Protein AF-X5S071-F1 (afdb_monomer_lite)

Secondary structure (DSSP, 8-state):
--HHHHHHHHHHHHHHHHHHHTTPPPTT----HHHHHHHHHHHTT--HHHHHHHHHHHHHHHHHHHHHHIIIIIHHHHHHH-SSGGGS-HHHHHHHHHHHHHHHHHHHHHHHHHHHHHHH--HHHHHH----TTHHHHHHHHHHHHHHHHHHIIIIIHHHHHHHHHTT---HHHHHHHHHHHHHHHHHHHHHHHHHHHTT-

Structure (mmCIF, N/CA/C/O backbone):
data_AF-X5S071-F1
#
_entry.id   AF-X5S071-F1
#
loop_
_atom_site.group_PDB
_atom_site.id
_atom_site.type_symbol
_atom_site.label_atom_id
_atom_site.label_alt_id
_atom_site.label_comp_id
_atom_site.label_asym_id
_atom_site.label_entity_id
_atom_site.label_seq_id
_atom_site.pdbx_PDB_ins_code
_atom_site.Cartn_x
_atom_site.Cartn_y
_atom_site.Cartn_z
_atom_site.occupancy
_atom_site.B_iso_or_equiv
_atom_site.auth_seq_id
_atom_site.auth_comp_id
_atom_site.auth_asym_id
_atom_site.auth_atom_id
_atom_site.pdbx_PDB_model_num
ATOM 1 N N . MET A 1 1 ? -7.289 15.105 14.022 1.00 77.12 1 MET A N 1
ATOM 2 C CA . MET A 1 1 ? -7.493 14.193 12.866 1.00 77.12 1 MET A CA 1
ATOM 3 C C . MET A 1 1 ? -8.855 14.373 12.169 1.00 77.12 1 MET A C 1
ATOM 5 O O . MET A 1 1 ? -9.850 14.606 12.839 1.00 77.12 1 MET A O 1
ATOM 9 N N . THR A 1 2 ? -8.918 14.263 10.831 1.00 81.94 2 THR A N 1
ATOM 10 C CA . THR A 1 2 ? -10.169 14.394 10.046 1.00 81.94 2 THR A CA 1
ATOM 11 C C . THR A 1 2 ? -10.987 13.097 10.009 1.00 81.94 2 THR A C 1
ATOM 13 O O . THR A 1 2 ? -10.439 11.999 10.124 1.00 81.94 2 THR A O 1
ATOM 16 N N . SER A 1 3 ? -12.296 13.208 9.755 1.00 80.50 3 SER A N 1
ATOM 17 C CA . SER A 1 3 ? -13.204 12.055 9.625 1.00 80.50 3 SER A CA 1
ATOM 18 C C . SER A 1 3 ? -12.760 11.048 8.547 1.00 80.50 3 SER A C 1
ATOM 20 O O . SER A 1 3 ? -12.829 9.838 8.751 1.00 80.50 3 SER A O 1
ATOM 22 N N . GLY A 1 4 ? -12.218 11.528 7.420 1.00 83.38 4 GLY A N 1
ATOM 23 C CA . GLY A 1 4 ? -11.684 10.661 6.363 1.00 83.38 4 GLY A CA 1
ATOM 24 C C . GLY A 1 4 ? -10.410 9.910 6.771 1.00 83.38 4 GLY A C 1
ATOM 25 O O . GLY A 1 4 ? -10.246 8.738 6.435 1.00 83.38 4 GLY A O 1
ATOM 26 N N . ALA A 1 5 ? -9.519 10.545 7.538 1.00 86.38 5 ALA A N 1
ATOM 27 C CA . ALA A 1 5 ? -8.317 9.883 8.043 1.00 86.38 5 ALA A CA 1
ATOM 28 C C . ALA A 1 5 ? -8.654 8.783 9.062 1.00 86.38 5 ALA A C 1
ATOM 30 O O . ALA A 1 5 ? -8.045 7.711 9.017 1.00 86.38 5 ALA A O 1
ATOM 31 N N . LEU A 1 6 ? -9.661 9.015 9.911 1.00 91.81 6 LEU A N 1
ATOM 32 C CA . LEU A 1 6 ? -10.150 8.021 10.865 1.00 91.81 6 LEU A CA 1
ATOM 33 C C . LEU A 1 6 ? -10.845 6.845 10.154 1.00 91.81 6 LEU A C 1
ATOM 35 O O . LEU A 1 6 ? -10.595 5.694 10.497 1.00 91.81 6 LEU A O 1
ATOM 39 N N . ALA A 1 7 ? -11.628 7.109 9.101 1.00 93.31 7 ALA A N 1
ATOM 40 C CA . ALA A 1 7 ? -12.232 6.068 8.263 1.00 93.31 7 ALA A CA 1
ATOM 41 C C . ALA A 1 7 ? -11.178 5.149 7.628 1.00 93.31 7 ALA A C 1
ATOM 43 O O . ALA A 1 7 ? -11.294 3.924 7.683 1.00 93.31 7 ALA A O 1
ATOM 44 N N . ARG A 1 8 ? -10.114 5.730 7.061 1.00 94.44 8 ARG A N 1
ATOM 45 C CA . ARG A 1 8 ? -8.992 4.960 6.509 1.00 94.44 8 ARG A CA 1
ATOM 46 C C . ARG A 1 8 ? -8.326 4.092 7.573 1.00 94.44 8 ARG A C 1
ATOM 48 O O . ARG A 1 8 ? -8.042 2.926 7.308 1.00 94.44 8 ARG A O 1
ATOM 55 N N . LEU A 1 9 ? -8.072 4.657 8.755 1.00 94.94 9 LEU A N 1
ATOM 56 C CA . LEU A 1 9 ? -7.470 3.923 9.865 1.00 94.94 9 LEU A CA 1
ATOM 57 C C . LEU A 1 9 ? -8.368 2.766 10.323 1.00 94.94 9 LEU A C 1
ATOM 59 O O . LEU A 1 9 ? -7.863 1.675 10.561 1.00 94.94 9 LEU A O 1
ATOM 63 N N . ALA A 1 10 ? -9.682 2.971 10.373 1.00 95.56 10 ALA A N 1
ATOM 64 C CA . ALA A 1 10 ? -10.649 1.940 10.727 1.00 95.56 10 ALA A CA 1
ATOM 65 C C . ALA A 1 10 ? -10.655 0.776 9.717 1.00 95.56 10 ALA A C 1
ATOM 67 O O . ALA A 1 10 ? -10.559 -0.385 10.116 1.00 95.56 10 ALA A O 1
ATOM 68 N N . PHE A 1 11 ? -10.686 1.062 8.406 1.00 95.69 11 PHE A N 1
ATOM 69 C CA . PHE A 1 11 ? -10.595 0.018 7.372 1.00 95.69 11 PHE A CA 1
ATOM 70 C C . PHE A 1 11 ? -9.261 -0.731 7.427 1.00 95.69 11 PHE A C 1
ATOM 72 O O . PHE A 1 11 ? -9.242 -1.959 7.344 1.00 95.69 11 PHE A O 1
ATOM 79 N N . TRP A 1 12 ? -8.150 -0.020 7.630 1.00 94.56 12 TRP A N 1
ATOM 80 C CA . TRP A 1 12 ? -6.849 -0.652 7.849 1.00 94.56 12 TRP A CA 1
ATOM 81 C C . TRP A 1 12 ? -6.860 -1.576 9.073 1.00 94.56 12 TRP A C 1
ATOM 83 O O . TRP A 1 12 ? -6.467 -2.740 8.983 1.00 94.56 12 TRP A O 1
ATOM 93 N N . ALA A 1 13 ? -7.369 -1.079 10.200 1.00 95.00 13 ALA A N 1
ATOM 94 C CA . ALA A 1 13 ? -7.474 -1.822 11.445 1.00 95.00 13 ALA A CA 1
ATOM 95 C C . ALA A 1 13 ? -8.318 -3.091 11.285 1.00 95.00 13 ALA A C 1
ATOM 97 O O . ALA A 1 13 ? -7.944 -4.138 11.810 1.00 95.00 13 ALA A O 1
ATOM 98 N N . ARG A 1 14 ? -9.413 -3.047 10.515 1.00 94.94 14 ARG A N 1
ATOM 99 C CA . ARG A 1 14 ? -10.232 -4.234 10.226 1.00 94.94 14 ARG A CA 1
ATOM 100 C C . ARG A 1 14 ? -9.451 -5.338 9.507 1.00 94.94 14 ARG A C 1
ATOM 102 O O . ARG A 1 14 ? -9.612 -6.504 9.858 1.00 94.94 14 ARG A O 1
ATOM 109 N N . GLY A 1 15 ? -8.593 -4.980 8.553 1.00 91.62 15 GLY A N 1
ATOM 110 C CA . GLY A 1 15 ? -7.712 -5.940 7.881 1.00 91.62 15 GLY A CA 1
ATOM 111 C C . GLY A 1 15 ? -6.628 -6.488 8.809 1.00 91.62 15 GLY A C 1
ATOM 112 O O . GLY A 1 15 ? -6.462 -7.699 8.937 1.00 91.62 15 GLY A O 1
ATOM 113 N N . MET A 1 16 ? -5.925 -5.599 9.512 1.00 91.62 16 MET A N 1
ATOM 114 C CA . MET A 1 16 ? -4.813 -5.990 10.383 1.00 91.62 16 MET A CA 1
ATOM 115 C C . MET A 1 16 ? -5.255 -6.806 11.597 1.00 91.62 16 MET A C 1
ATOM 117 O O . MET A 1 16 ? -4.539 -7.712 12.014 1.00 91.62 16 MET A O 1
ATOM 121 N N . THR A 1 17 ? -6.431 -6.524 12.159 1.00 91.50 17 THR A N 1
ATOM 122 C CA . 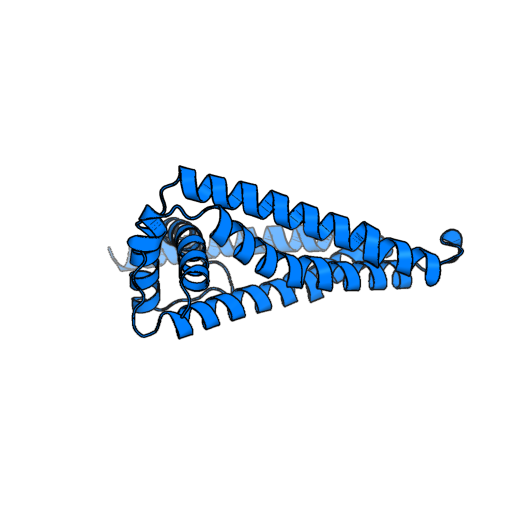THR A 1 17 ? -6.991 -7.333 13.253 1.00 91.50 17 THR A CA 1
ATOM 123 C C . THR A 1 17 ? -7.286 -8.756 12.796 1.00 91.50 17 THR A C 1
ATOM 125 O O . THR A 1 17 ? -6.912 -9.684 13.501 1.00 91.50 17 THR A O 1
ATOM 128 N N . ALA A 1 18 ? -7.830 -8.951 11.589 1.00 86.88 18 ALA A N 1
ATOM 129 C CA . ALA A 1 18 ? -8.035 -10.289 11.035 1.00 86.88 18 ALA A CA 1
ATOM 130 C C . ALA A 1 18 ? -6.710 -11.055 10.846 1.00 86.88 18 ALA A C 1
ATOM 132 O O . ALA A 1 18 ? -6.636 -12.243 11.154 1.00 86.88 18 ALA A O 1
ATOM 133 N N . ILE A 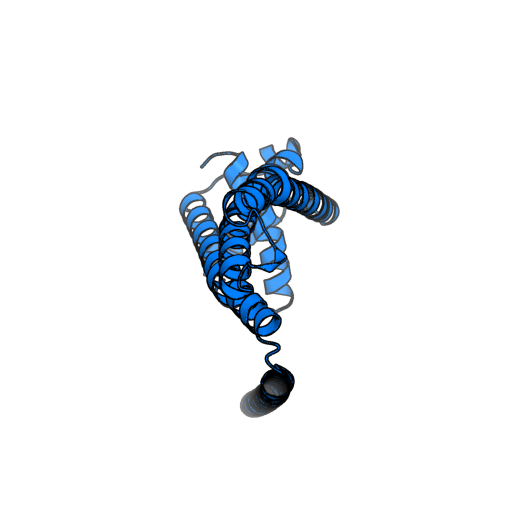1 19 ? -5.651 -10.368 10.403 1.00 86.50 19 ILE A N 1
ATOM 134 C CA . ILE A 1 19 ? -4.299 -10.941 10.277 1.00 86.50 19 ILE A CA 1
ATOM 135 C C . ILE A 1 19 ? -3.760 -11.365 11.653 1.00 86.50 19 ILE A C 1
ATOM 137 O O . ILE A 1 19 ? -3.348 -12.514 11.825 1.00 86.50 19 ILE A O 1
ATOM 141 N N . LYS A 1 20 ? -3.836 -10.472 12.651 1.00 86.81 20 LYS A N 1
ATOM 142 C CA . LYS A 1 20 ? -3.411 -10.762 14.029 1.00 86.81 20 LYS A CA 1
ATOM 143 C C . LYS A 1 20 ? -4.190 -11.921 14.645 1.00 86.81 20 LYS A C 1
ATOM 145 O O . LYS A 1 20 ? -3.587 -12.793 15.266 1.00 86.81 20 LYS A O 1
ATOM 150 N N . ASP A 1 21 ? -5.510 -11.935 14.497 1.00 87.31 21 ASP A N 1
ATOM 151 C CA . ASP A 1 21 ? -6.365 -12.975 15.077 1.00 87.31 21 ASP A CA 1
ATOM 152 C C . ASP A 1 21 ? -6.116 -14.337 14.398 1.00 87.31 21 ASP A C 1
ATOM 154 O O . ASP A 1 21 ? -6.161 -15.376 15.056 1.00 87.31 21 ASP A O 1
ATOM 158 N N . GLY A 1 22 ? -5.720 -14.332 13.119 1.00 85.25 22 GLY A N 1
ATOM 159 C CA . GLY A 1 22 ? -5.183 -15.497 12.409 1.00 85.25 22 GLY A CA 1
ATOM 160 C C . GLY A 1 22 ? -3.780 -15.935 12.852 1.00 85.25 22 GLY A C 1
ATOM 161 O O . GLY A 1 22 ? -3.215 -16.839 12.241 1.00 85.25 22 GLY A O 1
ATOM 162 N N . ARG A 1 23 ? -3.202 -15.306 13.889 1.00 82.75 23 ARG A N 1
ATOM 163 C CA . ARG A 1 23 ? -1.820 -15.505 14.373 1.00 82.75 23 ARG A CA 1
ATOM 164 C C . ARG A 1 23 ? -0.761 -15.328 13.285 1.00 82.75 23 ARG A C 1
ATOM 166 O O . ARG A 1 23 ? 0.325 -15.896 13.371 1.00 82.75 23 ARG A O 1
ATOM 173 N N . MET A 1 24 ? -1.082 -14.540 12.265 1.00 76.44 24 MET A N 1
ATOM 174 C CA . MET A 1 24 ? -0.141 -14.159 11.229 1.00 76.44 24 MET A CA 1
ATOM 175 C C . MET A 1 24 ? 0.517 -12.849 11.649 1.00 76.44 24 MET A C 1
ATOM 177 O O . MET A 1 24 ? -0.157 -11.865 11.950 1.00 76.44 24 MET A O 1
ATOM 181 N N . GLU A 1 25 ? 1.844 -12.827 11.667 1.00 75.38 25 GLU A N 1
ATOM 182 C CA . GLU A 1 25 ? 2.611 -11.599 11.839 1.00 75.38 25 GLU A CA 1
ATOM 183 C C . GLU A 1 25 ? 3.14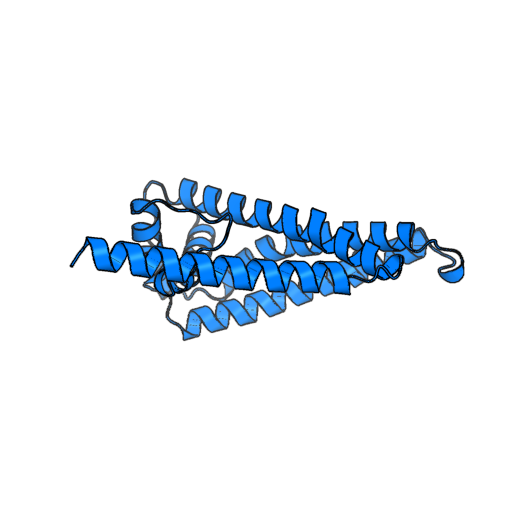1 -11.166 10.480 1.00 75.38 25 GLU A C 1
ATOM 185 O O . GLU A 1 25 ? 3.755 -11.955 9.762 1.00 75.38 25 GLU A O 1
ATOM 190 N N . TRP A 1 26 ? 2.886 -9.912 10.109 1.00 68.25 26 TRP A N 1
ATOM 191 C CA . TRP A 1 26 ? 3.382 -9.379 8.851 1.00 68.25 26 TRP A CA 1
ATOM 192 C C . TRP A 1 26 ? 4.670 -8.594 9.102 1.00 68.25 26 TRP A C 1
ATOM 194 O O . TRP A 1 26 ? 4.628 -7.581 9.814 1.00 68.25 26 TRP A O 1
ATOM 204 N N . PRO A 1 27 ? 5.816 -9.017 8.535 1.00 71.38 27 PRO A N 1
ATOM 205 C CA . PRO A 1 27 ? 7.087 -8.348 8.758 1.00 71.38 27 PRO A CA 1
ATOM 206 C C . PRO A 1 27 ? 6.993 -6.849 8.484 1.00 71.38 27 PRO A C 1
ATOM 208 O O . PRO A 1 27 ? 6.512 -6.401 7.443 1.00 71.38 27 PRO A O 1
ATOM 211 N N . GLY A 1 28 ? 7.452 -6.063 9.453 1.00 75.38 28 GLY A N 1
ATOM 212 C CA . GLY A 1 28 ? 7.432 -4.610 9.376 1.00 75.38 28 GLY A CA 1
ATOM 213 C C . GLY A 1 28 ? 6.151 -3.931 9.878 1.00 75.38 28 GLY A C 1
ATOM 214 O O . GLY A 1 28 ? 6.168 -2.708 10.044 1.00 75.38 28 GLY A O 1
ATOM 215 N N . PHE A 1 29 ? 5.094 -4.672 10.203 1.00 82.00 29 PHE A N 1
ATOM 216 C CA . PHE A 1 29 ? 3.934 -4.133 10.910 1.00 82.00 29 PHE A CA 1
ATOM 217 C C . PHE A 1 29 ? 3.937 -4.618 12.357 1.00 82.00 29 PHE A C 1
ATOM 219 O O . PHE A 1 29 ? 3.616 -5.765 12.646 1.00 82.00 29 PHE A O 1
ATOM 226 N N . SER A 1 30 ? 4.300 -3.727 13.276 1.00 85.12 30 SER A N 1
ATOM 227 C CA . SER A 1 30 ? 4.263 -3.989 14.713 1.00 85.12 30 SER A CA 1
ATOM 228 C C . SER A 1 30 ? 3.472 -2.906 15.435 1.00 85.12 30 SER A C 1
ATOM 230 O O . SER A 1 30 ? 3.625 -1.708 15.158 1.00 85.12 30 SER A O 1
ATOM 232 N N . TYR A 1 31 ? 2.629 -3.340 16.369 1.00 91.38 31 TYR A N 1
ATOM 233 C CA . TYR A 1 31 ? 1.820 -2.465 17.207 1.00 91.38 31 TYR A CA 1
ATOM 234 C C . TYR A 1 31 ? 1.859 -2.934 18.662 1.00 91.38 31 TYR A C 1
ATOM 236 O O . TYR A 1 31 ? 1.952 -4.136 18.918 1.00 91.38 31 TYR A O 1
ATOM 244 N N . THR A 1 32 ? 1.799 -1.990 19.597 1.00 93.00 32 THR A N 1
ATOM 245 C CA . THR A 1 32 ? 1.681 -2.262 21.034 1.00 93.00 32 THR A CA 1
ATOM 246 C C . THR A 1 32 ? 0.289 -2.797 21.364 1.00 93.00 32 THR A C 1
ATOM 248 O O . THR A 1 32 ? -0.645 -2.680 20.566 1.00 93.00 32 THR A O 1
ATOM 251 N N . ASP A 1 33 ? 0.111 -3.363 22.555 1.00 92.81 33 ASP A N 1
ATOM 252 C CA . ASP A 1 33 ? -1.204 -3.861 22.974 1.00 92.81 33 ASP A CA 1
ATOM 253 C C . ASP A 1 33 ? -2.258 -2.752 23.049 1.00 92.81 33 ASP A C 1
ATOM 255 O O . ASP A 1 33 ? -3.401 -2.968 22.646 1.00 92.81 33 ASP A O 1
ATOM 259 N N . ALA A 1 34 ? -1.866 -1.545 23.467 1.00 93.81 34 ALA A N 1
ATOM 260 C CA . ALA A 1 34 ? -2.742 -0.377 23.470 1.00 93.81 34 ALA A CA 1
ATOM 261 C C . ALA A 1 34 ? -3.170 0.023 22.046 1.00 93.81 34 ALA A C 1
ATOM 263 O O . ALA A 1 34 ? -4.351 0.259 21.792 1.00 93.81 34 ALA A O 1
ATOM 264 N N . GLU A 1 35 ? -2.234 0.037 21.092 1.00 94.88 35 GLU A N 1
ATOM 265 C CA . GLU A 1 35 ? -2.540 0.321 19.684 1.00 94.88 35 GLU A CA 1
ATOM 266 C C . GLU A 1 35 ? -3.462 -0.752 19.088 1.00 94.88 35 GLU A C 1
ATOM 268 O O . GLU A 1 35 ? 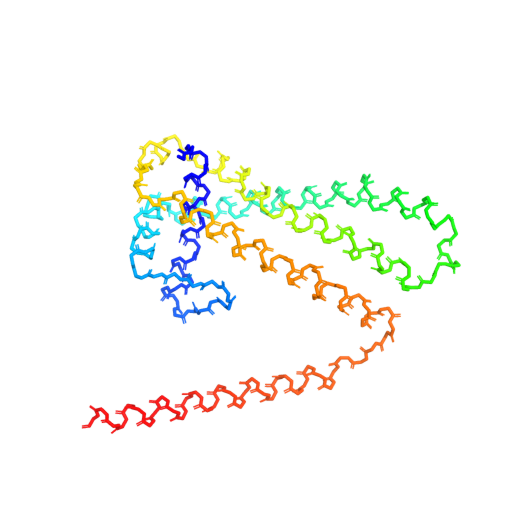-4.408 -0.427 18.371 1.00 94.88 35 GLU A O 1
ATOM 273 N N . TRP A 1 36 ? -3.247 -2.026 19.424 1.00 94.62 36 TRP A N 1
ATOM 274 C CA . TRP A 1 36 ? -4.124 -3.116 18.999 1.00 94.62 36 TRP A CA 1
ATOM 275 C C . TRP A 1 36 ? -5.524 -3.033 19.604 1.00 94.62 36 TRP A C 1
ATOM 277 O O . TRP A 1 36 ? -6.504 -3.283 18.898 1.00 94.62 36 TRP A O 1
ATOM 287 N N . ALA A 1 37 ? -5.636 -2.680 20.886 1.00 94.69 37 ALA A N 1
ATOM 288 C CA . ALA A 1 37 ? -6.922 -2.443 21.531 1.00 94.69 37 ALA A CA 1
ATOM 289 C C . ALA A 1 37 ? -7.674 -1.313 20.817 1.00 94.69 37 ALA A C 1
ATOM 291 O O . ALA A 1 37 ? -8.838 -1.483 20.447 1.00 94.69 37 ALA A O 1
ATOM 292 N N . ARG A 1 38 ? -6.979 -0.212 20.507 1.00 95.25 38 ARG A N 1
ATOM 293 C CA . ARG A 1 38 ? -7.561 0.901 19.752 1.00 95.25 38 ARG A CA 1
ATOM 294 C C . ARG A 1 38 ? -7.979 0.494 18.338 1.00 95.25 38 ARG A C 1
ATOM 296 O O . ARG A 1 38 ? -9.084 0.816 17.908 1.00 95.25 38 ARG A O 1
ATOM 303 N N . MET A 1 39 ? -7.146 -0.268 17.629 1.00 95.38 39 MET A N 1
ATOM 304 C CA . MET A 1 39 ? -7.487 -0.807 16.308 1.00 95.38 39 MET A CA 1
ATOM 305 C C . MET A 1 39 ? -8.750 -1.672 16.343 1.00 95.38 39 MET A C 1
ATOM 307 O O . MET A 1 39 ? -9.572 -1.574 15.436 1.00 95.38 39 MET A O 1
ATOM 311 N N . ARG A 1 40 ? -8.951 -2.482 17.389 1.00 94.69 40 ARG A N 1
ATOM 312 C CA . ARG A 1 40 ? -10.181 -3.276 17.543 1.00 94.69 40 ARG A CA 1
ATOM 313 C C . ARG A 1 40 ? -11.418 -2.399 17.720 1.00 94.69 40 ARG A C 1
ATOM 315 O O . ARG A 1 40 ? -12.424 -2.671 17.072 1.00 94.69 40 ARG A O 1
ATOM 322 N N . VAL A 1 41 ? -11.330 -1.332 18.517 1.00 95.00 41 VAL A N 1
ATOM 323 C CA . VAL A 1 41 ? -12.427 -0.358 18.680 1.00 95.00 41 VAL A CA 1
ATOM 324 C C . VAL A 1 41 ? -12.778 0.292 17.340 1.00 95.00 41 VAL A C 1
ATOM 326 O O . VAL A 1 41 ? -13.943 0.308 16.949 1.00 95.00 41 VAL A O 1
ATOM 329 N N . LEU A 1 42 ? -11.772 0.753 16.592 1.00 94.69 42 LEU A N 1
ATOM 330 C CA . LEU A 1 42 ? -11.974 1.373 15.279 1.00 94.69 42 LEU A CA 1
ATOM 331 C C . LEU A 1 42 ? -12.506 0.386 14.225 1.00 94.69 42 LEU A C 1
ATOM 333 O O . LEU A 1 42 ? -13.262 0.779 13.340 1.00 94.69 42 LEU A O 1
ATOM 337 N N . ALA A 1 43 ? -12.123 -0.889 14.307 1.00 94.06 43 ALA A N 1
ATOM 338 C CA . ALA A 1 43 ? -12.546 -1.932 13.375 1.00 94.06 43 ALA A CA 1
ATOM 339 C C . ALA A 1 43 ? -13.955 -2.477 13.654 1.00 94.06 43 ALA A C 1
ATOM 341 O O . ALA A 1 43 ? -14.610 -2.936 12.717 1.00 94.06 43 ALA A O 1
ATOM 342 N N . ALA A 1 44 ? -14.422 -2.435 14.907 1.00 92.88 44 ALA A N 1
ATOM 343 C CA . ALA A 1 44 ? -15.715 -2.971 15.338 1.00 92.88 44 ALA A CA 1
ATOM 344 C C . ALA A 1 44 ? -16.924 -2.533 14.480 1.00 92.88 44 ALA A C 1
ATOM 346 O O . ALA A 1 44 ? -17.716 -3.402 14.110 1.00 92.88 44 ALA A O 1
ATOM 347 N N . PRO A 1 45 ? -17.079 -1.250 14.086 1.00 91.62 45 PRO A N 1
ATOM 348 C CA . PRO A 1 45 ? -18.195 -0.835 13.232 1.00 91.62 45 PRO A CA 1
ATOM 349 C C . PRO A 1 45 ? -18.089 -1.338 11.780 1.00 91.62 45 PRO A C 1
ATOM 351 O O . PRO A 1 45 ? -19.040 -1.192 11.010 1.00 91.62 45 PRO A O 1
ATO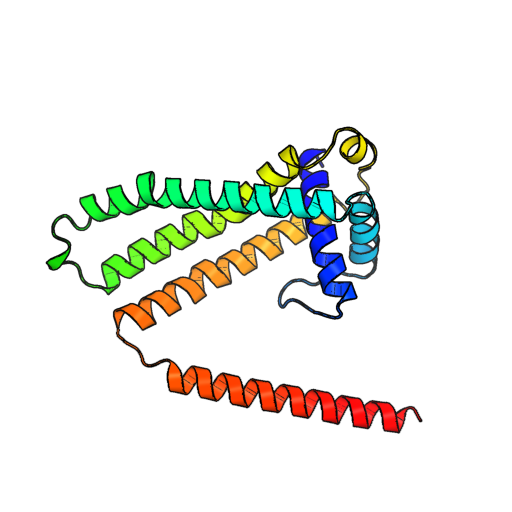M 354 N N . ILE A 1 46 ? -16.956 -1.917 11.363 1.00 92.50 46 ILE A N 1
ATOM 355 C CA . ILE A 1 46 ? -16.734 -2.385 9.990 1.00 92.50 46 ILE A CA 1
ATOM 356 C C . ILE A 1 46 ? -17.094 -3.867 9.856 1.00 92.50 46 ILE A C 1
ATOM 358 O O . ILE A 1 46 ? -16.269 -4.771 10.025 1.00 92.50 46 ILE A O 1
ATOM 362 N N . GLY A 1 47 ? -18.339 -4.114 9.450 1.00 89.81 47 GLY A N 1
ATOM 363 C CA . GLY A 1 47 ? -18.803 -5.447 9.070 1.00 89.81 47 GLY A CA 1
ATOM 364 C C . GLY A 1 47 ? -18.060 -6.026 7.855 1.00 89.81 47 GLY A C 1
ATOM 365 O O . GLY A 1 47 ? -17.523 -5.296 7.017 1.00 89.81 47 GLY A O 1
ATOM 366 N N . ALA A 1 48 ? -18.069 -7.358 7.727 1.00 89.06 48 ALA A N 1
ATOM 367 C CA . ALA A 1 48 ? -17.365 -8.082 6.662 1.00 89.06 48 ALA A CA 1
ATOM 368 C C . ALA A 1 48 ? -17.777 -7.633 5.248 1.00 89.06 48 ALA A C 1
ATOM 370 O O . ALA A 1 48 ? -16.914 -7.371 4.417 1.00 89.06 48 ALA A O 1
ATOM 371 N N . GLY A 1 49 ? -19.078 -7.452 4.990 1.00 91.19 49 GLY A N 1
ATOM 372 C CA . GLY A 1 49 ? -19.563 -6.990 3.683 1.00 91.19 49 GLY A CA 1
ATOM 373 C C . GLY A 1 49 ? -19.067 -5.587 3.317 1.00 91.19 49 GLY A C 1
ATOM 374 O O . GLY A 1 49 ? -18.719 -5.324 2.168 1.00 91.19 49 GLY A O 1
ATOM 375 N N . ARG A 1 50 ? -18.951 -4.690 4.304 1.00 93.25 50 ARG A N 1
ATOM 376 C CA . ARG A 1 50 ? -18.431 -3.335 4.078 1.00 93.25 50 ARG A CA 1
ATOM 377 C C . ARG A 1 50 ? -16.928 -3.335 3.836 1.00 93.25 50 ARG A C 1
ATOM 379 O O . ARG A 1 50 ? -16.450 -2.593 2.983 1.00 93.25 50 ARG A O 1
ATOM 386 N N . TYR A 1 51 ? -16.199 -4.180 4.560 1.00 93.75 51 TYR A N 1
ATOM 387 C CA . TYR A 1 51 ? -14.779 -4.397 4.315 1.00 93.75 51 TYR A CA 1
ATOM 388 C C . TYR A 1 51 ? -14.537 -4.986 2.918 1.00 93.75 51 TYR A C 1
ATOM 390 O O . TYR A 1 51 ? -13.670 -4.506 2.197 1.00 93.75 51 TYR A O 1
ATOM 398 N N . GLN A 1 52 ? -15.365 -5.941 2.482 1.00 94.12 52 GLN A N 1
ATOM 399 C CA . GLN A 1 52 ? -15.284 -6.498 1.133 1.00 94.12 52 GLN A CA 1
ATOM 400 C C . GLN A 1 52 ? -15.554 -5.438 0.057 1.00 94.12 52 GLN A C 1
ATOM 402 O O . GLN A 1 52 ? -14.823 -5.372 -0.930 1.00 94.12 52 GLN A O 1
ATOM 407 N N . LEU A 1 53 ? -16.558 -4.574 0.254 1.00 94.06 53 LEU A N 1
ATOM 408 C CA . LEU A 1 53 ? -16.805 -3.431 -0.631 1.00 94.06 53 LEU A CA 1
ATOM 409 C C . LEU A 1 53 ? -15.585 -2.505 -0.698 1.00 94.06 53 LEU A C 1
ATOM 411 O O . LEU A 1 53 ? -15.168 -2.129 -1.789 1.00 94.06 53 LEU A O 1
ATOM 415 N N . PHE A 1 54 ? -14.997 -2.164 0.452 1.00 95.56 54 PHE A N 1
ATOM 416 C CA . PHE A 1 54 ? -13.762 -1.381 0.504 1.00 95.56 54 PHE A CA 1
ATOM 417 C C . PHE A 1 54 ? -12.646 -2.034 -0.316 1.00 95.56 54 PHE A C 1
ATOM 419 O O . PHE A 1 54 ? -12.015 -1.343 -1.109 1.00 95.56 54 PHE A O 1
ATOM 426 N N . THR A 1 55 ? -12.444 -3.347 -0.193 1.00 94.00 55 THR A N 1
ATOM 427 C CA . THR A 1 55 ? -11.431 -4.086 -0.958 1.00 94.00 55 THR A CA 1
ATOM 428 C C . THR A 1 55 ? -11.677 -4.004 -2.465 1.00 94.00 55 THR A C 1
ATOM 430 O O . THR A 1 55 ? -10.753 -3.674 -3.208 1.00 94.00 55 THR A O 1
ATOM 433 N N . TRP A 1 56 ? -12.913 -4.234 -2.923 1.00 96.44 56 TRP A N 1
ATOM 434 C CA . TRP A 1 56 ? -13.274 -4.128 -4.343 1.00 96.44 56 TRP A CA 1
ATOM 435 C C . TRP A 1 56 ? -13.082 -2.713 -4.891 1.00 96.44 56 TRP A C 1
ATOM 437 O O . TRP A 1 56 ? -12.474 -2.534 -5.945 1.00 96.44 56 TRP A O 1
ATOM 447 N N . VAL A 1 57 ? -13.550 -1.699 -4.159 1.00 96.50 57 VAL A N 1
ATOM 448 C CA . VAL A 1 57 ? -13.399 -0.289 -4.549 1.00 96.50 57 VAL A CA 1
ATOM 449 C C . VAL A 1 57 ? -11.924 0.114 -4.556 1.00 96.50 57 VAL A C 1
ATOM 451 O O . VAL A 1 57 ? -11.470 0.769 -5.490 1.00 96.50 57 VAL A O 1
ATOM 454 N N . ASN A 1 58 ? -11.153 -0.301 -3.549 1.00 95.00 58 ASN A N 1
ATOM 455 C CA . ASN A 1 58 ? -9.717 -0.051 -3.486 1.00 95.00 58 ASN A CA 1
ATOM 456 C C . ASN A 1 58 ? -8.990 -0.677 -4.679 1.00 95.00 58 ASN A C 1
ATOM 458 O O . ASN A 1 58 ? -8.181 0.001 -5.306 1.00 95.00 58 ASN A O 1
ATOM 462 N N . ALA A 1 59 ? -9.311 -1.928 -5.023 1.00 93.69 59 ALA A N 1
ATOM 463 C CA . ALA A 1 59 ? -8.739 -2.609 -6.180 1.00 93.69 59 ALA A CA 1
ATOM 464 C C . ALA A 1 59 ? -9.083 -1.887 -7.491 1.00 93.69 59 ALA A C 1
ATOM 466 O O . ALA A 1 59 ? -8.184 -1.605 -8.279 1.00 93.69 59 ALA A O 1
ATOM 467 N N . ALA A 1 60 ? -10.350 -1.518 -7.701 1.00 96.38 60 ALA A N 1
ATOM 468 C CA . ALA A 1 60 ? -10.779 -0.800 -8.902 1.00 96.38 60 ALA A CA 1
ATOM 469 C C . ALA A 1 60 ? -10.066 0.554 -9.057 1.00 96.38 60 ALA A C 1
ATOM 471 O O . ALA A 1 60 ? -9.554 0.866 -10.132 1.00 96.38 60 ALA A O 1
ATOM 472 N N . ILE A 1 61 ? -9.972 1.339 -7.978 1.00 96.00 61 ILE A N 1
ATOM 473 C CA . ILE A 1 61 ? -9.269 2.630 -7.988 1.00 96.00 61 ILE A CA 1
ATOM 474 C C . ILE A 1 61 ? -7.775 2.432 -8.230 1.00 96.00 61 ILE A C 1
ATOM 476 O O . ILE A 1 61 ? -7.179 3.171 -9.009 1.00 96.00 61 ILE A O 1
ATOM 480 N N . PHE A 1 62 ? -7.164 1.439 -7.585 1.00 93.19 62 PHE A N 1
ATOM 481 C CA . PHE A 1 62 ? -5.750 1.139 -7.768 1.00 93.19 62 PHE A CA 1
ATOM 482 C C . PHE A 1 62 ? -5.437 0.742 -9.219 1.00 93.19 62 PHE A C 1
ATOM 484 O O . PHE A 1 62 ? -4.499 1.276 -9.806 1.00 93.19 62 PHE A O 1
ATOM 491 N N . ILE A 1 63 ? -6.263 -0.117 -9.827 1.00 92.94 63 ILE A N 1
ATOM 492 C CA . ILE A 1 63 ? -6.147 -0.503 -11.241 1.00 92.94 63 ILE A CA 1
ATOM 493 C C . ILE A 1 63 ? -6.318 0.716 -12.152 1.00 92.94 63 ILE A C 1
ATOM 495 O O . ILE A 1 63 ? -5.542 0.883 -13.090 1.00 92.94 63 ILE A O 1
ATOM 499 N N . ALA A 1 64 ? -7.282 1.595 -11.869 1.00 94.94 64 ALA A N 1
ATOM 500 C CA . ALA A 1 64 ? -7.479 2.816 -12.646 1.00 94.94 64 ALA A CA 1
ATOM 501 C C . ALA A 1 64 ? -6.266 3.761 -12.559 1.00 94.94 64 ALA A C 1
ATOM 503 O O . ALA A 1 64 ? -5.801 4.250 -13.587 1.00 94.94 64 ALA A O 1
ATOM 504 N N . ILE A 1 65 ? -5.706 3.973 -11.361 1.00 92.94 65 ILE A N 1
ATOM 505 C CA . ILE A 1 65 ? -4.472 4.757 -11.172 1.00 92.94 65 ILE A CA 1
ATOM 506 C C . ILE A 1 65 ? -3.314 4.121 -11.946 1.00 92.94 65 ILE A C 1
ATOM 508 O O . ILE A 1 65 ? -2.553 4.832 -12.602 1.00 92.94 65 ILE A O 1
ATOM 512 N N . ALA A 1 66 ? -3.197 2.792 -11.910 1.00 91.75 66 ALA A N 1
ATOM 513 C CA . ALA A 1 66 ? -2.165 2.079 -12.644 1.00 91.75 66 ALA A CA 1
ATOM 514 C C . ALA A 1 66 ? -2.308 2.243 -14.160 1.00 91.75 66 ALA A C 1
ATOM 516 O O . ALA A 1 66 ? -1.340 2.608 -14.824 1.00 91.75 66 ALA A O 1
ATOM 517 N N . ALA A 1 67 ? -3.514 2.057 -14.697 1.00 93.06 67 ALA A N 1
ATOM 518 C CA . ALA A 1 67 ? -3.799 2.249 -16.114 1.00 93.06 67 ALA A CA 1
ATOM 519 C C . ALA A 1 67 ? -3.486 3.683 -16.567 1.00 93.06 67 ALA A C 1
ATOM 521 O O . ALA A 1 67 ? -2.815 3.871 -17.580 1.00 93.06 67 ALA A O 1
ATOM 522 N N . LEU A 1 68 ? -3.893 4.690 -15.786 1.00 93.62 68 LEU A N 1
ATOM 523 C CA . LEU A 1 68 ? -3.571 6.093 -16.061 1.00 93.62 68 LEU A CA 1
ATOM 524 C C . LEU A 1 68 ? -2.065 6.352 -16.022 1.00 93.62 68 LEU A C 1
ATOM 526 O O . LEU A 1 68 ? -1.539 7.026 -16.901 1.00 93.62 68 LEU A O 1
ATOM 530 N N . GLY A 1 69 ? -1.352 5.798 -15.044 1.00 92.19 69 GLY A N 1
ATOM 531 C CA . GLY A 1 69 ? 0.101 5.911 -14.979 1.00 92.19 69 GLY A CA 1
ATOM 532 C C . GLY A 1 69 ? 0.791 5.290 -16.195 1.00 92.19 69 GLY A C 1
ATOM 533 O O . GLY A 1 69 ? 1.722 5.872 -16.747 1.00 92.19 69 GLY A O 1
ATOM 534 N N . ILE A 1 70 ? 0.309 4.144 -16.673 1.00 91.81 70 ILE A N 1
ATOM 535 C CA . ILE A 1 70 ? 0.862 3.522 -17.877 1.00 91.81 70 ILE A CA 1
ATOM 536 C C . ILE A 1 70 ? 0.571 4.368 -19.120 1.00 91.81 70 ILE A C 1
ATOM 538 O O . ILE A 1 70 ? 1.496 4.708 -19.854 1.00 91.81 70 ILE A O 1
ATOM 542 N N . VAL A 1 71 ? -0.688 4.743 -19.343 1.00 94.50 71 VAL A N 1
ATOM 543 C CA . VAL A 1 71 ? -1.116 5.433 -20.569 1.00 94.50 71 VAL A CA 1
ATOM 544 C C . VAL A 1 71 ? -0.614 6.874 -20.632 1.00 94.50 71 VAL A C 1
ATOM 546 O O . VAL A 1 71 ? -0.201 7.325 -21.695 1.00 94.50 71 VAL A O 1
ATOM 549 N N . CYS A 1 72 ? -0.627 7.595 -19.513 1.00 93.75 72 CYS A N 1
ATOM 550 C CA . CYS A 1 72 ? -0.305 9.021 -19.484 1.00 93.75 72 CYS A CA 1
ATOM 551 C C . CYS A 1 72 ? 1.154 9.316 -19.114 1.00 93.75 72 CYS A C 1
ATOM 553 O O . CYS A 1 72 ? 1.603 10.435 -19.342 1.00 93.75 72 CYS A O 1
ATOM 555 N N . VAL A 1 73 ? 1.889 8.362 -18.528 1.00 92.56 73 VAL A N 1
ATOM 556 C CA . VAL A 1 73 ? 3.279 8.584 -18.086 1.00 92.56 73 VAL A CA 1
ATOM 557 C C . VAL A 1 73 ? 4.237 7.617 -18.763 1.00 92.56 73 VAL A C 1
ATOM 559 O O . VAL A 1 73 ? 5.119 8.058 -19.497 1.00 92.56 73 VAL A O 1
ATOM 562 N N . PHE A 1 74 ? 4.065 6.309 -18.561 1.00 92.75 74 PHE A N 1
ATOM 563 C CA . PHE A 1 74 ? 5.026 5.328 -19.067 1.00 92.75 74 PHE A CA 1
ATOM 564 C C . PHE A 1 74 ? 5.083 5.303 -20.595 1.00 92.75 74 PHE A C 1
ATOM 566 O O . PHE A 1 74 ? 6.170 5.442 -21.147 1.00 92.75 74 PHE A O 1
ATOM 573 N N . LEU A 1 75 ? 3.944 5.152 -21.281 1.00 92.12 75 LEU A N 1
ATOM 574 C CA . LEU A 1 75 ? 3.919 5.060 -22.743 1.00 92.12 75 LEU A CA 1
ATOM 575 C C . LEU A 1 75 ? 4.476 6.328 -23.412 1.00 92.12 75 LEU A C 1
ATOM 577 O O . LEU A 1 75 ? 5.374 6.180 -24.239 1.00 92.12 75 LEU A O 1
ATOM 581 N N . PRO A 1 76 ? 4.070 7.559 -23.038 1.00 93.75 76 PRO A N 1
ATOM 582 C CA . PRO A 1 76 ? 4.643 8.769 -23.621 1.00 93.75 76 PRO A CA 1
ATOM 583 C C . PRO A 1 76 ? 6.150 8.881 -23.379 1.00 93.75 76 PRO A C 1
ATOM 585 O O . PRO A 1 76 ? 6.903 9.129 -24.321 1.00 93.75 76 PRO A O 1
ATOM 588 N N . LEU A 1 77 ? 6.615 8.633 -22.149 1.00 93.44 77 LEU A N 1
ATOM 589 C CA . LEU A 1 77 ? 8.047 8.667 -21.842 1.00 93.44 77 LEU A CA 1
ATOM 590 C C . LEU A 1 77 ? 8.819 7.592 -22.605 1.00 93.44 77 LEU A C 1
ATOM 592 O O . LEU A 1 77 ? 9.896 7.880 -23.114 1.00 93.44 77 LEU A O 1
ATOM 596 N N . ALA A 1 78 ? 8.274 6.383 -22.726 1.00 91.88 78 ALA A N 1
ATOM 597 C CA . ALA A 1 78 ? 8.889 5.315 -23.499 1.00 91.88 78 ALA A CA 1
ATOM 598 C C . ALA A 1 78 ? 8.989 5.708 -24.976 1.00 91.88 78 ALA A C 1
ATOM 600 O O . ALA A 1 78 ? 10.062 5.595 -25.550 1.00 91.88 78 ALA A O 1
ATOM 601 N N . THR A 1 79 ? 7.927 6.252 -25.576 1.00 91.00 79 THR A N 1
ATOM 602 C CA . THR A 1 79 ? 7.972 6.702 -26.979 1.00 91.00 79 THR A CA 1
ATOM 603 C C . THR A 1 79 ? 8.947 7.858 -27.208 1.00 91.00 79 THR A C 1
ATOM 605 O O . THR A 1 79 ? 9.581 7.919 -28.256 1.00 91.00 79 THR A O 1
ATOM 608 N N . LEU A 1 80 ? 9.101 8.755 -26.227 1.00 93.25 80 LEU A N 1
ATOM 609 C CA . LEU A 1 80 ? 9.999 9.907 -26.316 1.00 93.25 80 LEU A CA 1
ATOM 610 C C . LEU A 1 80 ? 11.470 9.514 -26.122 1.00 93.25 80 LEU A C 1
ATOM 612 O O . LEU A 1 80 ? 12.340 9.986 -26.848 1.00 93.25 80 LEU A O 1
ATOM 616 N N . LEU A 1 81 ? 11.753 8.678 -25.121 1.00 91.25 81 LEU A N 1
ATOM 617 C CA . LEU A 1 81 ? 13.112 8.265 -24.760 1.00 91.25 81 LEU A CA 1
ATOM 618 C C . LEU A 1 81 ? 13.630 7.132 -25.653 1.00 91.25 81 LEU A C 1
ATOM 620 O O . LEU A 1 81 ? 14.839 7.009 -25.847 1.00 91.25 81 LEU A O 1
ATOM 624 N N . PHE A 1 82 ? 12.720 6.315 -26.183 1.00 92.00 82 PHE A N 1
ATOM 625 C CA . PHE A 1 82 ? 12.996 5.112 -26.965 1.00 92.00 82 PHE A CA 1
ATOM 626 C C . PHE A 1 82 ? 12.191 5.120 -28.277 1.00 92.00 82 PHE A C 1
ATOM 628 O O . PHE A 1 82 ? 11.340 4.253 -28.490 1.00 92.00 82 PHE A O 1
ATOM 635 N N . PRO A 1 83 ? 12.446 6.090 -29.179 1.00 87.81 83 PRO A N 1
ATOM 636 C CA . PRO A 1 83 ? 11.700 6.223 -30.434 1.00 87.81 83 PRO A CA 1
ATOM 637 C C . PRO A 1 83 ? 11.866 5.007 -31.355 1.00 87.81 83 PRO A C 1
ATOM 639 O O . PRO A 1 83 ? 10.976 4.708 -32.147 1.00 87.81 83 PRO A O 1
ATOM 642 N N . VAL A 1 84 ? 12.983 4.281 -31.222 1.00 90.81 84 VAL A N 1
ATOM 643 C CA . VAL A 1 84 ? 13.226 2.991 -31.875 1.00 90.81 84 VAL A CA 1
ATOM 644 C C . VAL A 1 84 ? 13.350 1.910 -30.791 1.00 90.81 84 VAL A C 1
ATOM 646 O O . VAL A 1 84 ? 14.439 1.688 -30.252 1.00 90.81 84 VAL A O 1
ATOM 649 N N . PRO A 1 85 ? 12.251 1.217 -30.433 1.00 81.25 85 PRO A N 1
ATOM 650 C CA . PRO A 1 85 ? 12.264 0.220 -29.360 1.00 81.25 85 PRO A CA 1
ATOM 651 C C . PRO A 1 85 ? 13.250 -0.928 -29.603 1.00 81.25 85 PRO A C 1
ATOM 653 O O . PRO A 1 85 ? 13.852 -1.424 -28.658 1.00 81.25 85 PRO A O 1
ATOM 656 N N . ALA A 1 86 ? 13.461 -1.311 -30.867 1.00 83.81 86 ALA A N 1
ATOM 657 C CA . ALA A 1 86 ? 14.368 -2.395 -31.249 1.00 83.81 86 ALA A CA 1
ATOM 658 C C . ALA A 1 86 ? 15.842 -2.121 -30.894 1.00 83.81 86 ALA A C 1
ATOM 660 O O . ALA A 1 86 ? 16.610 -3.056 -30.695 1.00 83.81 86 ALA A O 1
ATOM 661 N N . GLU A 1 87 ? 16.232 -0.851 -30.784 1.00 88.19 87 GLU A N 1
ATOM 662 C CA . GLU A 1 87 ? 17.598 -0.437 -30.431 1.00 88.19 87 GLU A CA 1
ATOM 663 C C . GLU A 1 87 ? 17.752 -0.154 -28.928 1.00 88.19 87 GLU A C 1
ATOM 665 O O . GLU A 1 87 ? 18.834 0.177 -28.434 1.00 88.19 87 GLU A O 1
ATOM 670 N N . THR A 1 88 ? 16.662 -0.267 -28.169 1.00 85.88 88 THR A N 1
ATOM 671 C CA . THR A 1 88 ? 16.653 0.064 -26.748 1.00 85.88 88 THR A CA 1
ATOM 672 C C . THR A 1 88 ? 17.183 -1.097 -25.930 1.00 85.88 88 THR A C 1
ATOM 674 O O . THR A 1 88 ? 16.654 -2.205 -25.968 1.00 85.88 88 THR A O 1
ATOM 677 N N . SER A 1 89 ? 18.212 -0.837 -25.123 1.00 87.88 89 SER A N 1
ATOM 678 C CA . SER A 1 89 ? 18.719 -1.861 -24.217 1.00 87.88 89 SER A CA 1
ATOM 679 C C . SER A 1 89 ? 17.667 -2.239 -23.171 1.00 87.88 89 SER A C 1
ATOM 681 O O . SER A 1 89 ? 17.004 -1.376 -22.583 1.00 87.88 89 SER A O 1
ATOM 683 N N . ALA A 1 90 ? 17.566 -3.538 -22.881 1.00 85.25 90 ALA A N 1
ATOM 684 C CA . ALA A 1 90 ? 16.625 -4.073 -21.898 1.00 85.25 90 ALA A CA 1
ATOM 685 C C . ALA A 1 90 ? 16.772 -3.403 -20.521 1.00 85.25 90 ALA A C 1
ATOM 687 O O . ALA A 1 90 ? 15.780 -3.170 -19.834 1.00 85.25 90 ALA A O 1
ATOM 688 N N . LEU A 1 91 ? 17.997 -3.014 -20.146 1.00 86.44 91 LEU A N 1
ATOM 689 C CA . LEU A 1 91 ? 18.271 -2.292 -18.905 1.00 86.44 91 LEU A CA 1
ATOM 690 C C . LEU A 1 91 ? 17.612 -0.907 -18.867 1.00 86.44 91 LEU A C 1
ATOM 692 O O . LEU A 1 91 ? 17.001 -0.559 -17.860 1.00 86.44 91 LEU A O 1
ATOM 696 N N . LYS A 1 92 ? 17.711 -0.117 -19.947 1.00 86.75 92 LYS A N 1
ATOM 697 C CA . LYS A 1 92 ? 17.111 1.228 -20.009 1.00 86.75 92 LYS A CA 1
ATOM 698 C C . LYS A 1 92 ? 15.587 1.148 -19.947 1.00 86.75 92 LYS A C 1
ATOM 700 O O . LYS A 1 92 ? 14.965 1.896 -19.193 1.00 86.75 92 LYS A O 1
ATOM 705 N N . PHE A 1 93 ? 15.003 0.202 -20.681 1.00 87.31 93 PHE A N 1
ATOM 706 C CA . PHE A 1 93 ? 13.567 -0.059 -20.640 1.00 87.31 93 PHE A CA 1
ATOM 707 C C . PHE A 1 93 ? 13.110 -0.502 -19.241 1.00 87.31 93 PHE A C 1
ATOM 709 O O . PHE A 1 93 ? 12.182 0.075 -18.676 1.00 87.31 93 PHE A O 1
ATOM 716 N N . SER A 1 94 ? 13.808 -1.473 -18.647 1.00 88.00 94 SER A N 1
ATOM 717 C CA . SER A 1 94 ? 13.493 -2.000 -17.314 1.00 88.00 94 SER A CA 1
ATOM 718 C C . SER A 1 94 ? 13.640 -0.941 -16.227 1.00 88.00 94 SER A C 1
ATOM 720 O O . SER A 1 94 ? 12.825 -0.898 -15.312 1.00 88.00 94 SER A O 1
ATOM 722 N N . ALA A 1 95 ? 14.628 -0.049 -16.337 1.00 88.94 95 ALA A N 1
ATOM 723 C CA . ALA A 1 95 ? 14.799 1.070 -15.417 1.00 88.94 95 ALA A CA 1
ATOM 724 C C . ALA A 1 95 ? 13.638 2.073 -15.510 1.00 88.94 95 ALA A C 1
ATOM 726 O O . ALA A 1 95 ? 13.113 2.492 -14.477 1.00 88.94 95 ALA A O 1
ATOM 727 N N . LEU A 1 96 ? 13.190 2.419 -16.724 1.00 91.12 96 LEU A N 1
ATOM 728 C CA . LEU A 1 96 ? 12.023 3.288 -16.908 1.00 91.12 96 LEU A CA 1
ATOM 729 C C . LEU A 1 96 ? 10.751 2.637 -16.349 1.00 91.12 96 LEU A C 1
ATOM 731 O O . LEU A 1 96 ? 9.978 3.292 -15.645 1.00 91.12 96 LEU A O 1
ATOM 735 N N . LEU A 1 97 ? 10.550 1.347 -16.629 1.00 89.50 97 LEU A N 1
ATOM 736 C CA . LEU A 1 97 ? 9.406 0.589 -16.130 1.00 89.50 97 LEU A CA 1
ATOM 737 C C . LEU A 1 97 ? 9.428 0.483 -14.601 1.00 89.50 97 LEU A C 1
ATOM 739 O O . LEU A 1 97 ? 8.405 0.715 -13.963 1.00 89.50 97 LEU A O 1
ATOM 743 N N . ALA A 1 98 ? 10.592 0.211 -14.010 1.00 90.12 98 ALA A N 1
ATOM 744 C CA . ALA A 1 98 ? 10.802 0.185 -12.567 1.00 90.12 98 ALA A CA 1
ATOM 745 C C . ALA A 1 98 ? 10.493 1.540 -11.917 1.00 90.12 98 ALA A C 1
ATOM 747 O O . ALA A 1 98 ? 9.772 1.592 -10.922 1.00 90.12 98 ALA A O 1
ATOM 748 N N . ALA A 1 99 ? 10.987 2.641 -12.490 1.00 90.19 99 ALA A N 1
ATOM 749 C CA . ALA A 1 99 ? 10.717 3.988 -11.993 1.00 90.19 99 ALA A CA 1
ATOM 750 C C . ALA A 1 99 ? 9.221 4.332 -12.074 1.00 90.19 99 ALA A C 1
ATOM 752 O O . ALA A 1 99 ? 8.647 4.852 -11.114 1.00 90.19 99 ALA A O 1
ATOM 753 N N . CYS A 1 100 ? 8.563 3.981 -13.182 1.00 90.31 100 CYS A N 1
ATOM 754 C CA . CYS A 1 100 ? 7.122 4.172 -13.327 1.00 90.31 100 CYS A CA 1
ATOM 755 C C . CYS A 1 100 ? 6.340 3.307 -12.335 1.00 90.31 100 CYS A C 1
ATOM 757 O O . CYS A 1 100 ? 5.448 3.818 -11.667 1.00 90.31 100 CYS A O 1
ATOM 759 N N . ALA A 1 101 ? 6.696 2.033 -12.168 1.00 87.69 101 ALA A N 1
ATOM 760 C CA . ALA A 1 101 ? 6.073 1.151 -11.187 1.00 87.69 101 ALA A CA 1
ATOM 761 C C . ALA A 1 101 ? 6.264 1.672 -9.754 1.00 87.69 101 ALA A C 1
ATOM 763 O O . ALA A 1 101 ? 5.316 1.670 -8.972 1.00 87.69 101 ALA A O 1
ATOM 764 N N . PHE A 1 102 ? 7.446 2.190 -9.415 1.00 89.19 102 PHE A N 1
ATOM 765 C CA . PHE A 1 102 ? 7.698 2.818 -8.121 1.00 89.19 102 PHE A CA 1
ATOM 766 C C . PHE A 1 102 ? 6.765 4.003 -7.864 1.00 89.19 102 PHE A C 1
ATOM 768 O O . PHE A 1 102 ? 6.144 4.077 -6.804 1.00 89.19 102 PHE A O 1
ATOM 775 N N . LEU A 1 103 ? 6.614 4.898 -8.840 1.00 85.81 103 LEU A N 1
ATOM 776 C CA . LEU A 1 103 ? 5.728 6.055 -8.721 1.00 85.81 103 LEU A CA 1
ATOM 777 C C . LEU A 1 103 ? 4.254 5.638 -8.656 1.00 85.81 103 LEU A C 1
ATOM 779 O O . LEU A 1 103 ? 3.526 6.053 -7.754 1.00 85.81 103 LEU A O 1
ATOM 783 N N . ILE A 1 104 ? 3.824 4.789 -9.586 1.00 87.00 104 ILE A N 1
ATOM 784 C CA . ILE A 1 104 ? 2.431 4.373 -9.753 1.00 87.00 104 ILE A CA 1
ATOM 785 C C . ILE A 1 104 ? 1.970 3.527 -8.572 1.00 87.00 104 ILE A C 1
ATOM 787 O O . ILE A 1 104 ? 0.921 3.799 -8.000 1.00 87.00 104 ILE A O 1
ATOM 791 N N . ILE A 1 105 ? 2.736 2.509 -8.187 1.00 83.12 105 ILE A N 1
ATOM 792 C CA . ILE A 1 105 ? 2.345 1.588 -7.119 1.00 83.12 105 ILE A CA 1
ATOM 793 C C . ILE A 1 105 ? 2.623 2.242 -5.759 1.00 83.12 105 ILE A C 1
ATOM 795 O O . ILE A 1 105 ? 1.750 2.242 -4.887 1.00 83.12 105 ILE A O 1
ATOM 799 N N . GLY A 1 106 ? 3.794 2.869 -5.596 1.00 82.44 106 GLY A N 1
ATOM 800 C CA . GLY A 1 106 ? 4.222 3.498 -4.345 1.00 82.44 106 GLY A CA 1
ATOM 801 C C . GLY A 1 106 ? 3.317 4.640 -3.885 1.00 82.44 106 GLY A C 1
ATOM 802 O O . GLY A 1 106 ? 3.028 4.738 -2.693 1.00 82.44 106 GLY A O 1
ATOM 803 N N . LEU A 1 107 ? 2.813 5.463 -4.811 1.00 83.38 107 LEU A N 1
ATOM 804 C CA . LEU A 1 107 ? 1.841 6.520 -4.497 1.00 83.38 107 LEU A CA 1
ATOM 805 C C . LEU A 1 107 ? 0.394 6.055 -4.682 1.00 83.38 107 LEU A C 1
ATOM 807 O O . LEU A 1 107 ? -0.494 6.485 -3.939 1.00 83.38 107 LEU A O 1
ATOM 811 N N . GLY A 1 108 ? 0.146 5.168 -5.646 1.00 86.69 108 GLY A N 1
ATOM 812 C CA . GLY A 1 108 ? -1.197 4.730 -6.005 1.00 86.69 108 GLY A CA 1
ATOM 813 C C . GLY A 1 108 ? -1.896 3.970 -4.892 1.00 86.69 108 GLY A C 1
ATOM 814 O O . GLY A 1 108 ? -3.072 4.231 -4.662 1.00 86.69 108 GLY A O 1
ATOM 815 N N . LEU A 1 109 ? -1.196 3.106 -4.147 1.00 86.12 109 LEU A N 1
ATOM 816 C CA . LEU A 1 109 ? -1.822 2.354 -3.054 1.00 86.12 109 LEU A CA 1
ATOM 817 C C . LEU A 1 109 ? -2.271 3.266 -1.887 1.00 86.12 109 LEU A C 1
ATOM 819 O O . LEU A 1 109 ? -3.434 3.189 -1.482 1.00 86.12 109 LEU A O 1
ATOM 823 N N . PRO A 1 110 ? -1.437 4.183 -1.351 1.00 88.19 110 PRO A N 1
ATOM 824 C CA . PRO A 1 110 ? -1.903 5.152 -0.357 1.00 88.19 110 PRO A CA 1
ATOM 825 C C . PRO A 1 110 ? -3.085 6.007 -0.833 1.00 88.19 110 PRO A C 1
ATOM 827 O O . PRO A 1 110 ? -3.997 6.288 -0.047 1.00 88.19 110 PRO A O 1
ATOM 830 N N . ILE A 1 111 ? -3.085 6.424 -2.104 1.00 91.38 111 ILE A N 1
ATOM 831 C CA . ILE A 1 111 ? -4.169 7.219 -2.696 1.00 91.38 111 ILE A CA 1
ATOM 832 C C . ILE A 1 111 ? -5.442 6.377 -2.827 1.00 91.38 111 ILE A C 1
ATOM 834 O O . ILE A 1 111 ? -6.506 6.814 -2.380 1.00 91.38 111 ILE A O 1
ATOM 838 N N . SER A 1 112 ? -5.345 5.158 -3.361 1.00 93.75 112 SER A N 1
ATOM 839 C CA . SER A 1 112 ? -6.490 4.265 -3.544 1.00 93.75 112 SER A CA 1
ATOM 840 C C . SER A 1 112 ? -7.141 3.924 -2.211 1.00 93.75 112 SER A C 1
ATOM 842 O O . SER A 1 112 ? -8.365 3.964 -2.104 1.00 93.75 112 SER A O 1
ATOM 844 N N . MET A 1 113 ? -6.347 3.695 -1.161 1.00 92.19 113 MET A N 1
ATOM 845 C CA . MET A 1 113 ? -6.853 3.438 0.188 1.00 92.19 113 MET A CA 1
ATOM 846 C C . MET A 1 113 ? -7.595 4.642 0.775 1.00 92.19 113 MET A C 1
ATOM 848 O O . MET A 1 113 ? -8.627 4.485 1.428 1.00 92.19 113 MET A O 1
ATOM 852 N N . ARG A 1 114 ? -7.087 5.862 0.551 1.00 92.56 114 ARG A N 1
ATOM 853 C CA . ARG A 1 114 ? -7.761 7.095 0.990 1.00 92.56 114 ARG A CA 1
ATOM 854 C C . ARG A 1 114 ? -9.107 7.247 0.287 1.00 92.56 114 ARG A C 1
ATOM 856 O O . ARG A 1 114 ? -10.122 7.402 0.964 1.00 92.56 114 ARG A O 1
ATOM 863 N N . LEU A 1 115 ? -9.126 7.140 -1.039 1.00 94.31 115 LEU A N 1
ATOM 864 C CA . LEU A 1 115 ? -10.344 7.294 -1.836 1.00 94.31 115 LEU A CA 1
ATOM 865 C C . LEU A 1 115 ? -11.372 6.198 -1.530 1.00 94.31 115 LEU A C 1
ATOM 867 O O . LEU A 1 115 ? -12.532 6.497 -1.255 1.00 94.31 115 LEU A O 1
ATOM 871 N N . SER A 1 116 ? -10.944 4.938 -1.486 1.00 95.06 116 SER A N 1
ATOM 872 C CA . SER A 1 116 ? -11.825 3.812 -1.163 1.00 95.06 116 SER A CA 1
ATOM 873 C C . SER A 1 116 ? -12.400 3.912 0.244 1.00 95.06 116 SER A C 1
ATOM 875 O O . SER A 1 116 ? -13.590 3.676 0.412 1.00 95.06 116 SER A O 1
ATOM 877 N N . SER A 1 117 ? -11.625 4.340 1.246 1.00 93.75 117 SER A N 1
ATOM 878 C CA . SER A 1 117 ? -12.166 4.547 2.597 1.00 93.75 117 SER A CA 1
ATOM 879 C C . SER A 1 117 ? -13.247 5.634 2.641 1.00 93.75 117 SER A C 1
ATOM 881 O O . SER A 1 117 ? -14.241 5.486 3.352 1.00 93.75 117 SER A O 1
ATOM 883 N N . ALA A 1 118 ? -13.095 6.696 1.843 1.00 92.69 118 ALA A N 1
ATOM 884 C CA . ALA A 1 118 ? -14.066 7.782 1.758 1.00 92.69 118 ALA A CA 1
ATOM 885 C C . ALA A 1 118 ? -15.372 7.343 1.075 1.00 92.69 118 ALA A C 1
ATOM 887 O O . ALA A 1 118 ? -16.449 7.755 1.513 1.00 92.69 118 ALA A O 1
ATOM 888 N N . LEU A 1 119 ? -15.270 6.491 0.050 1.00 93.56 119 LEU A N 1
ATOM 889 C CA . LEU A 1 119 ? -16.402 5.953 -0.712 1.00 93.56 119 LEU A CA 1
ATOM 890 C C . LEU A 1 119 ? -17.107 4.792 0.002 1.00 93.56 119 LEU A C 1
ATOM 892 O O . LEU A 1 119 ? -18.326 4.663 -0.071 1.00 93.56 119 LEU A O 1
ATOM 896 N N . ALA A 1 120 ? -16.351 3.942 0.698 1.00 93.94 120 ALA A N 1
ATOM 897 C CA . ALA A 1 120 ? -16.880 2.741 1.329 1.00 93.94 120 ALA A CA 1
ATOM 898 C C . ALA A 1 120 ? -17.467 3.003 2.721 1.00 93.94 120 ALA A C 1
ATOM 900 O O . ALA A 1 120 ? -18.274 2.206 3.191 1.00 93.94 120 ALA A O 1
ATOM 901 N N . ILE A 1 121 ? -17.120 4.089 3.417 1.00 92.88 121 ILE A N 1
ATOM 902 C CA . ILE A 1 121 ? -17.703 4.361 4.739 1.00 92.88 121 ILE A CA 1
ATOM 903 C C . ILE A 1 121 ? -19.147 4.883 4.629 1.00 92.88 121 ILE A C 1
ATOM 905 O O . ILE A 1 121 ? -19.437 5.773 3.831 1.00 92.88 121 ILE A O 1
ATOM 909 N N . SER A 1 122 ? -20.079 4.320 5.410 1.00 90.81 122 SER A N 1
ATOM 910 C CA . SER A 1 122 ? -21.461 4.832 5.484 1.00 90.81 122 SER A CA 1
ATOM 911 C C . SER A 1 122 ? -21.550 6.075 6.377 1.00 90.81 122 SER A C 1
ATOM 913 O O . SER A 1 122 ? -20.622 6.369 7.135 1.00 90.81 122 SER A O 1
ATOM 915 N N . ARG A 1 123 ? -22.661 6.820 6.309 1.00 88.56 123 ARG A N 1
ATOM 916 C CA . ARG A 1 123 ? -22.867 7.987 7.185 1.00 88.56 123 ARG A CA 1
ATOM 917 C C . ARG A 1 123 ? -22.946 7.573 8.654 1.00 88.56 123 ARG A C 1
ATOM 919 O O . ARG A 1 123 ? -22.335 8.222 9.495 1.00 88.56 123 ARG A O 1
ATOM 926 N N . GLU A 1 124 ? -23.626 6.469 8.935 1.00 88.69 124 GLU A N 1
ATOM 927 C CA . GLU A 1 124 ? -23.818 5.912 10.277 1.00 88.69 124 GLU A CA 1
ATOM 928 C C . GLU A 1 124 ? -22.481 5.452 10.865 1.00 88.69 124 GLU A C 1
ATOM 930 O O . GLU A 1 124 ? -22.123 5.832 11.977 1.00 88.69 124 GLU A O 1
ATOM 935 N N . MET A 1 125 ? -21.684 4.712 10.085 1.00 89.38 125 MET A N 1
ATOM 936 C CA . MET A 1 125 ? -20.339 4.300 10.497 1.00 89.38 125 MET A CA 1
ATOM 937 C C . MET A 1 125 ? -19.445 5.506 10.764 1.00 89.38 125 MET A C 1
ATOM 939 O O . MET A 1 125 ? -18.705 5.526 11.740 1.00 89.38 125 MET A O 1
ATOM 943 N N . ARG A 1 126 ? -19.521 6.528 9.904 1.00 88.44 126 ARG A N 1
ATOM 944 C CA . ARG A 1 126 ? -18.747 7.760 10.062 1.00 88.44 126 ARG A CA 1
ATOM 945 C C . ARG A 1 126 ? -19.124 8.514 11.339 1.00 88.44 126 ARG A C 1
ATOM 947 O O . ARG A 1 126 ? -18.240 9.104 11.947 1.00 88.44 126 ARG A O 1
ATOM 954 N N . ALA A 1 127 ? -20.392 8.482 11.741 1.00 86.94 127 ALA A N 1
ATOM 955 C CA . ALA A 1 127 ? -20.857 9.086 12.987 1.00 86.94 127 ALA A CA 1
ATOM 956 C C . ALA A 1 127 ? -20.416 8.289 14.229 1.00 86.94 127 ALA A C 1
ATOM 958 O O . ALA A 1 127 ? -20.058 8.889 15.236 1.00 86.94 127 ALA A O 1
ATOM 959 N N . GLY A 1 128 ? -20.391 6.953 14.149 1.00 85.69 128 GLY A N 1
ATOM 960 C CA . GLY A 1 128 ? -19.910 6.084 15.236 1.00 85.69 128 GLY A CA 1
ATOM 961 C C . GLY A 1 128 ? -18.386 6.070 15.409 1.00 85.69 128 GLY A C 1
ATOM 962 O O . GLY A 1 128 ? -17.862 5.540 16.385 1.00 85.69 128 GLY A O 1
ATOM 963 N N . LEU A 1 129 ? -17.666 6.651 14.456 1.00 90.62 129 LEU A N 1
ATOM 964 C CA . LEU A 1 129 ? -16.220 6.760 14.440 1.00 90.62 129 LEU A CA 1
ATOM 965 C C . LEU A 1 129 ? -15.770 7.997 15.238 1.00 90.62 129 LEU A C 1
ATOM 967 O O . LEU A 1 129 ? -15.624 9.095 14.700 1.00 90.62 129 LEU A O 1
ATOM 971 N N . VAL A 1 130 ? -15.547 7.800 16.539 1.00 89.25 130 VAL A N 1
ATOM 972 C CA . VAL A 1 130 ? -15.116 8.850 17.475 1.00 89.25 130 VAL A CA 1
ATOM 973 C C . VAL A 1 130 ? -13.595 8.849 17.609 1.00 89.25 130 VAL A C 1
ATOM 975 O O . VAL A 1 130 ? -12.993 7.823 17.923 1.00 89.25 130 VAL A O 1
ATOM 978 N N . GLY A 1 131 ? -12.973 10.003 17.360 1.00 88.50 131 GLY A N 1
ATOM 979 C CA . GLY A 1 131 ? -11.531 10.186 17.512 1.00 88.50 131 GLY A CA 1
ATOM 980 C C . GLY A 1 131 ? -11.092 10.292 18.969 1.00 88.50 131 GLY A C 1
ATOM 981 O O . GLY A 1 131 ? -11.759 10.936 19.774 1.00 88.50 131 GLY A O 1
ATOM 982 N N . GLU A 1 132 ? -9.942 9.703 19.278 1.00 92.81 132 GLU A N 1
ATOM 983 C CA . GLU A 1 132 ? -9.298 9.751 20.593 1.00 92.81 132 GLU A CA 1
ATOM 984 C C . GLU A 1 132 ? -7.865 10.291 20.507 1.00 92.81 132 GLU A C 1
ATOM 986 O O . GLU A 1 132 ? -7.239 10.343 19.440 1.00 92.81 132 GLU A O 1
ATOM 991 N N . ALA A 1 133 ? -7.331 10.696 21.662 1.00 88.75 133 ALA A N 1
ATOM 992 C CA . ALA A 1 133 ? -5.934 11.082 21.785 1.00 88.75 133 ALA A CA 1
ATOM 993 C C . ALA A 1 133 ? -5.024 9.915 21.358 1.00 88.75 133 ALA A C 1
ATOM 995 O O . ALA A 1 133 ? -5.175 8.790 21.823 1.00 88.75 133 ALA A O 1
ATOM 996 N N . GLY A 1 134 ? -4.079 10.185 20.454 1.00 88.88 134 GLY A N 1
ATOM 997 C CA . GLY A 1 134 ? -3.158 9.176 19.918 1.00 88.88 134 GLY A CA 1
ATOM 998 C C . GLY A 1 134 ? -3.568 8.564 18.575 1.00 88.88 134 GLY A C 1
ATOM 999 O O . GLY A 1 134 ? -2.701 8.015 17.893 1.00 88.88 134 GLY A O 1
ATOM 1000 N N . ASP A 1 135 ? -4.813 8.736 18.114 1.00 93.31 135 ASP A N 1
ATOM 1001 C CA . ASP A 1 135 ? -5.234 8.223 16.797 1.00 93.31 135 ASP A CA 1
ATOM 1002 C C . ASP A 1 135 ? -4.433 8.831 15.641 1.00 93.31 135 ASP A C 1
ATOM 1004 O O . ASP A 1 135 ? -4.164 8.175 14.636 1.00 93.31 135 ASP A O 1
ATOM 1008 N N . GLU A 1 136 ? -4.024 10.088 15.788 1.00 92.62 136 GLU A N 1
ATOM 1009 C CA . GLU A 1 136 ? -3.211 10.781 14.794 1.00 92.62 136 GLU A CA 1
ATOM 1010 C C . GLU A 1 136 ? -1.799 10.190 14.698 1.00 92.62 136 GLU A C 1
ATOM 1012 O O . GLU A 1 136 ? -1.311 9.923 13.598 1.00 92.62 136 GLU A O 1
ATOM 1017 N N . ALA A 1 137 ? -1.181 9.889 15.844 1.00 93.38 137 ALA A N 1
ATOM 1018 C CA . ALA A 1 137 ? 0.110 9.211 15.902 1.00 93.38 137 ALA A CA 1
ATOM 1019 C C . ALA A 1 137 ? 0.011 7.782 15.345 1.00 93.38 137 ALA A C 1
ATOM 1021 O O . ALA A 1 137 ? 0.865 7.357 14.563 1.00 93.38 137 ALA A O 1
ATOM 1022 N N . LEU A 1 138 ? -1.068 7.063 15.669 1.00 94.56 138 LEU A N 1
ATOM 1023 C CA . LEU A 1 138 ? -1.333 5.729 15.136 1.00 94.56 138 LEU A CA 1
ATOM 1024 C C . LEU A 1 138 ? -1.524 5.759 13.612 1.00 94.56 138 LEU A C 1
ATOM 1026 O O . LEU A 1 138 ? -0.926 4.957 12.893 1.00 94.56 138 LEU A O 1
ATOM 1030 N N . ALA A 1 139 ? -2.292 6.715 13.087 1.00 92.94 139 ALA A N 1
ATOM 1031 C CA . ALA A 1 139 ? -2.477 6.898 11.650 1.00 92.94 139 ALA A CA 1
ATOM 1032 C C . ALA A 1 139 ? -1.168 7.269 10.931 1.00 92.94 139 ALA A C 1
ATOM 1034 O O . ALA A 1 139 ? -0.924 6.801 9.809 1.00 92.94 139 ALA A O 1
ATOM 1035 N N . ALA A 1 140 ? -0.321 8.090 11.558 1.00 92.56 140 ALA A N 1
ATOM 1036 C CA . ALA A 1 140 ? 1.003 8.427 11.045 1.00 92.56 140 ALA A CA 1
ATOM 1037 C C . ALA A 1 140 ? 1.906 7.187 10.995 1.00 92.56 140 ALA A C 1
ATOM 1039 O O . ALA A 1 140 ? 2.488 6.901 9.947 1.00 92.56 140 ALA A O 1
ATOM 1040 N N . LYS A 1 141 ? 1.932 6.388 12.069 1.00 94.31 141 LYS A N 1
ATOM 1041 C CA . LYS A 1 141 ? 2.665 5.117 12.135 1.00 94.31 141 LYS A CA 1
ATOM 1042 C C . LYS A 1 141 ? 2.214 4.135 11.055 1.00 94.31 141 LYS A C 1
ATOM 1044 O O . LYS A 1 141 ? 3.055 3.601 10.336 1.00 94.31 141 LYS A O 1
ATOM 1049 N N . VAL A 1 142 ? 0.904 3.947 10.885 1.00 92.38 142 VAL A N 1
ATOM 1050 C CA . VAL A 1 142 ? 0.339 3.107 9.814 1.00 92.38 142 VAL A CA 1
ATOM 1051 C C . VAL A 1 142 ? 0.790 3.602 8.442 1.00 92.38 142 VAL A C 1
ATOM 1053 O O . VAL A 1 142 ? 1.243 2.817 7.614 1.00 92.38 142 VAL A O 1
ATOM 1056 N N . SER A 1 143 ? 0.722 4.912 8.202 1.00 90.69 143 SER A N 1
ATOM 1057 C CA . SER A 1 143 ? 1.129 5.493 6.916 1.00 90.69 143 SER A CA 1
ATOM 1058 C C . SER A 1 143 ? 2.624 5.306 6.657 1.00 90.69 143 SER A C 1
ATOM 1060 O O . SER A 1 143 ? 3.012 4.980 5.540 1.00 90.69 143 SER A O 1
ATOM 1062 N N . TRP A 1 144 ? 3.455 5.453 7.688 1.00 90.94 144 TRP A N 1
ATOM 1063 C CA . TRP A 1 144 ? 4.888 5.200 7.602 1.00 90.94 144 TRP A CA 1
ATOM 1064 C C . TRP A 1 144 ? 5.197 3.728 7.304 1.00 90.94 144 TRP A C 1
ATOM 1066 O O . TRP A 1 144 ? 5.990 3.445 6.409 1.00 90.94 144 TRP A O 1
ATOM 1076 N N . GLN A 1 145 ? 4.537 2.787 7.988 1.00 91.31 145 GLN A N 1
ATOM 1077 C CA . GLN A 1 145 ? 4.725 1.352 7.750 1.00 91.31 145 GLN A CA 1
ATOM 1078 C C . GLN A 1 145 ? 4.309 0.953 6.326 1.00 91.31 145 GLN A C 1
ATOM 1080 O O . GLN A 1 145 ? 5.066 0.247 5.656 1.00 91.31 145 GLN A O 1
ATOM 1085 N N . ILE A 1 146 ? 3.162 1.454 5.846 1.00 88.88 146 ILE A N 1
ATOM 1086 C CA . ILE A 1 146 ? 2.701 1.254 4.463 1.00 88.88 146 ILE A CA 1
ATOM 1087 C C . ILE A 1 146 ? 3.740 1.805 3.486 1.00 88.88 146 ILE A C 1
ATOM 1089 O O . ILE A 1 146 ? 4.230 1.060 2.644 1.00 88.88 146 ILE A O 1
ATOM 1093 N N . ASN A 1 147 ? 4.137 3.073 3.626 1.00 88.19 147 ASN A N 1
ATOM 1094 C CA . ASN A 1 147 ? 5.093 3.703 2.713 1.00 88.19 147 ASN A CA 1
ATOM 1095 C C . ASN A 1 147 ? 6.440 2.974 2.692 1.00 88.19 147 ASN A C 1
ATOM 1097 O O . ASN A 1 147 ? 7.023 2.793 1.627 1.00 88.19 147 ASN A O 1
ATOM 1101 N N . ARG A 1 148 ? 6.928 2.514 3.849 1.00 88.06 148 ARG A N 1
ATOM 1102 C CA . ARG A 1 148 ? 8.184 1.764 3.932 1.00 88.06 148 ARG A CA 1
ATOM 1103 C C . ARG A 1 148 ? 8.095 0.431 3.191 1.00 88.06 148 ARG A C 1
ATOM 1105 O O . ARG A 1 148 ? 9.014 0.086 2.457 1.00 88.06 148 ARG A O 1
ATOM 1112 N N . ILE A 1 149 ? 7.008 -0.318 3.364 1.00 85.56 149 ILE A N 1
ATOM 1113 C CA . ILE A 1 149 ? 6.835 -1.602 2.667 1.00 85.56 149 ILE A CA 1
ATOM 1114 C C . ILE A 1 149 ? 6.633 -1.385 1.175 1.00 85.56 149 ILE A C 1
ATOM 1116 O O . ILE A 1 149 ? 7.211 -2.120 0.381 1.00 85.56 149 ILE A O 1
ATOM 1120 N N . MET A 1 150 ? 5.918 -0.333 0.785 1.00 85.38 150 MET A N 1
ATOM 1121 C CA . MET A 1 150 ? 5.821 0.066 -0.614 1.00 85.38 150 MET A CA 1
ATOM 1122 C C . MET A 1 150 ? 7.180 0.422 -1.206 1.00 85.38 150 MET A C 1
ATOM 1124 O O . MET A 1 150 ? 7.472 0.002 -2.322 1.00 85.38 150 MET A O 1
ATOM 1128 N N . LEU A 1 151 ? 8.036 1.117 -0.458 1.00 85.31 151 LEU A N 1
ATOM 1129 C CA . LEU A 1 151 ? 9.393 1.427 -0.896 1.00 85.31 151 LEU A CA 1
ATOM 1130 C C . LEU A 1 151 ? 10.224 0.156 -1.090 1.00 85.31 151 LEU A C 1
ATOM 1132 O O . LEU A 1 151 ? 10.916 0.039 -2.093 1.00 85.31 151 LEU A O 1
ATOM 1136 N N . VAL A 1 152 ? 10.124 -0.823 -0.190 1.00 85.88 152 VAL A N 1
ATOM 1137 C CA . VAL A 1 152 ? 10.839 -2.102 -0.342 1.00 85.88 152 VAL A CA 1
ATOM 1138 C C . VAL A 1 152 ? 10.279 -2.913 -1.518 1.00 85.88 152 VAL A C 1
ATOM 1140 O O . VAL A 1 152 ? 11.032 -3.373 -2.372 1.00 85.88 152 VAL A O 1
ATOM 1143 N N . MET A 1 153 ? 8.960 -3.067 -1.612 1.00 82.75 153 MET A N 1
ATOM 1144 C CA . MET A 1 153 ? 8.328 -3.856 -2.674 1.00 82.75 153 MET A CA 1
ATOM 1145 C C . MET A 1 153 ? 8.519 -3.217 -4.054 1.00 82.75 153 MET A C 1
ATOM 1147 O O . MET A 1 153 ? 8.904 -3.887 -5.005 1.00 82.75 153 MET A O 1
ATOM 1151 N N . CYS A 1 154 ? 8.316 -1.911 -4.183 1.00 84.62 154 CYS A N 1
ATOM 1152 C CA . CYS A 1 154 ? 8.397 -1.249 -5.485 1.00 84.62 154 CYS A CA 1
ATOM 1153 C C . CYS A 1 154 ? 9.812 -0.777 -5.822 1.00 84.62 154 CYS A C 1
ATOM 1155 O O . CYS A 1 154 ? 10.133 -0.639 -6.993 1.00 84.62 154 CYS A O 1
ATOM 1157 N N . GLY A 1 155 ? 10.641 -0.483 -4.819 1.00 83.00 155 GLY A N 1
ATOM 1158 C CA . GLY A 1 155 ? 11.989 0.058 -5.008 1.00 83.00 155 GLY A CA 1
ATOM 1159 C C . GLY A 1 155 ? 13.088 -0.999 -5.024 1.00 83.00 155 GLY A C 1
ATOM 1160 O O . GLY A 1 155 ? 14.158 -0.731 -5.556 1.00 83.00 155 GLY A O 1
ATOM 1161 N N . LEU A 1 156 ? 12.839 -2.195 -4.479 1.00 84.56 156 LEU A N 1
ATOM 1162 C CA . LEU A 1 156 ? 13.803 -3.299 -4.498 1.00 84.56 156 LEU A CA 1
ATOM 1163 C C . LEU A 1 156 ? 13.261 -4.521 -5.242 1.00 84.56 156 LEU A C 1
ATOM 1165 O O . LEU A 1 156 ? 13.913 -5.010 -6.162 1.00 84.56 156 LEU A O 1
ATOM 1169 N N . LEU A 1 157 ? 12.066 -5.000 -4.879 1.00 84.50 157 LEU A N 1
ATOM 1170 C CA . LEU A 1 157 ? 11.542 -6.248 -5.441 1.00 84.50 157 LEU A CA 1
ATOM 1171 C C . LEU A 1 157 ? 11.169 -6.103 -6.925 1.00 84.50 157 LEU A C 1
ATOM 1173 O O . LEU A 1 157 ? 11.611 -6.918 -7.728 1.00 84.50 157 LEU A O 1
ATOM 1177 N N . VAL A 1 158 ? 10.414 -5.068 -7.310 1.00 85.94 158 VAL A N 1
ATOM 1178 C CA . VAL A 1 158 ? 10.034 -4.852 -8.722 1.00 85.94 158 VAL A CA 1
ATOM 1179 C C . VAL A 1 158 ? 11.256 -4.671 -9.637 1.00 85.94 158 VAL A C 1
ATOM 1181 O O . VAL A 1 158 ? 11.348 -5.409 -10.617 1.00 85.94 158 VAL A O 1
ATOM 1184 N N . PRO A 1 159 ? 12.228 -3.781 -9.346 1.00 84.75 159 PRO A N 1
ATOM 1185 C CA . PRO A 1 159 ? 13.427 -3.656 -10.169 1.00 84.75 159 PRO A CA 1
ATOM 1186 C C . PRO A 1 159 ? 14.229 -4.956 -10.217 1.00 84.75 159 PRO A C 1
ATOM 1188 O O . PRO A 1 159 ? 14.685 -5.344 -11.287 1.00 84.75 159 PRO A O 1
ATOM 1191 N N . GLY A 1 160 ? 14.352 -5.660 -9.086 1.00 85.25 160 GLY A N 1
ATOM 1192 C CA . GLY A 1 160 ? 15.015 -6.961 -9.028 1.00 85.25 160 GLY A CA 1
ATOM 1193 C C . GLY A 1 160 ? 14.367 -7.982 -9.964 1.00 85.25 160 GLY A C 1
ATOM 1194 O O . GLY A 1 160 ? 15.059 -8.577 -10.782 1.00 85.25 160 GLY A O 1
ATOM 1195 N N . ILE A 1 161 ? 13.040 -8.131 -9.912 1.00 84.88 161 ILE A N 1
ATOM 1196 C CA . ILE A 1 161 ? 12.295 -9.030 -10.809 1.00 84.88 161 ILE A CA 1
ATOM 1197 C C . ILE A 1 161 ? 12.492 -8.624 -12.273 1.00 84.88 161 ILE A C 1
ATOM 1199 O O . ILE A 1 161 ? 12.737 -9.482 -13.117 1.00 84.88 161 ILE A O 1
ATOM 1203 N N . LEU A 1 162 ? 12.427 -7.327 -12.582 1.00 86.06 162 LEU A N 1
ATOM 1204 C CA . LEU A 1 162 ? 12.630 -6.839 -13.946 1.00 86.06 162 LEU A CA 1
ATOM 1205 C C . LEU A 1 162 ? 14.042 -7.131 -14.460 1.00 86.06 162 LEU A C 1
ATOM 1207 O O . LEU A 1 162 ? 14.185 -7.503 -15.618 1.00 86.06 162 LEU A O 1
ATOM 1211 N N . LEU A 1 163 ? 15.071 -7.025 -13.616 1.00 85.31 163 LEU A N 1
ATOM 1212 C CA . LEU A 1 163 ? 16.439 -7.403 -13.982 1.00 85.31 163 LEU A CA 1
ATOM 1213 C C . LEU A 1 163 ? 16.562 -8.908 -14.232 1.00 85.31 163 LEU A C 1
ATOM 1215 O O . LEU A 1 163 ? 17.188 -9.306 -15.208 1.00 85.31 163 LEU A O 1
ATOM 1219 N N . PHE A 1 164 ? 15.939 -9.737 -13.395 1.00 83.62 164 PHE A N 1
ATOM 1220 C CA . PHE A 1 164 ? 15.916 -11.184 -13.608 1.00 83.62 164 PHE A CA 1
ATOM 1221 C C . PHE A 1 164 ? 15.289 -11.546 -14.954 1.00 83.62 164 PHE A C 1
ATOM 1223 O O . PHE A 1 164 ? 15.854 -12.350 -15.686 1.00 83.62 164 PHE A O 1
ATOM 1230 N N . ILE A 1 165 ? 14.173 -10.905 -15.306 1.00 81.56 165 ILE A N 1
ATOM 1231 C CA . ILE A 1 165 ? 13.513 -11.102 -16.602 1.00 81.56 165 ILE A CA 1
ATOM 1232 C C . ILE A 1 165 ? 14.388 -10.571 -17.747 1.00 81.56 165 ILE A C 1
ATOM 1234 O O . ILE A 1 165 ? 14.574 -11.255 -18.746 1.00 81.56 165 ILE A O 1
ATOM 1238 N N . ALA A 1 166 ? 14.942 -9.364 -17.611 1.00 83.12 166 ALA A N 1
ATOM 1239 C CA . ALA A 1 166 ? 15.716 -8.706 -18.664 1.00 83.12 166 ALA A CA 1
ATOM 1240 C C . ALA A 1 166 ? 17.016 -9.440 -19.024 1.00 83.12 166 ALA A C 1
ATOM 1242 O O . ALA A 1 166 ? 17.477 -9.326 -20.158 1.00 83.12 166 ALA A O 1
ATOM 1243 N N . TYR A 1 167 ? 17.604 -10.159 -18.067 1.00 83.06 167 TYR A N 1
ATOM 1244 C CA . TYR A 1 167 ? 18.846 -10.912 -18.249 1.00 83.06 167 TYR A CA 1
ATOM 1245 C C . TYR A 1 167 ? 18.642 -12.431 -18.268 1.00 83.06 167 TYR A C 1
ATOM 1247 O O . TYR A 1 167 ? 19.632 -13.155 -18.218 1.00 83.06 167 TYR A O 1
ATOM 1255 N N . ASP A 1 168 ? 17.391 -12.899 -18.325 1.00 80.44 168 ASP A N 1
ATOM 1256 C CA . ASP A 1 168 ? 17.035 -14.324 -18.309 1.00 80.44 168 ASP A CA 1
ATOM 1257 C C . ASP A 1 168 ? 17.749 -15.098 -17.183 1.00 80.44 168 ASP A C 1
ATOM 1259 O O . ASP A 1 168 ? 18.323 -16.173 -17.361 1.00 80.44 168 ASP A O 1
ATOM 1263 N N . ILE A 1 169 ? 17.788 -14.487 -15.995 1.00 80.50 169 ILE A N 1
ATOM 1264 C CA . ILE A 1 169 ? 18.456 -15.069 -14.833 1.00 80.50 169 ILE A CA 1
ATOM 1265 C C . ILE A 1 169 ? 17.600 -16.226 -14.333 1.00 80.50 169 ILE A C 1
ATOM 1267 O O . ILE A 1 169 ? 16.483 -16.016 -13.848 1.00 80.50 169 ILE A O 1
ATOM 1271 N N . ASP A 1 170 ? 18.155 -17.437 -14.368 1.00 79.88 170 ASP A N 1
ATOM 1272 C CA . ASP A 1 170 ? 17.499 -18.603 -13.789 1.00 79.88 170 ASP A CA 1
ATOM 1273 C C . ASP A 1 170 ? 17.379 -18.447 -12.265 1.00 79.88 170 ASP A C 1
ATOM 1275 O O . ASP A 1 170 ? 18.327 -18.632 -11.497 1.00 79.88 170 ASP A O 1
ATOM 1279 N N . ALA A 1 171 ? 16.177 -18.089 -11.815 1.00 75.56 171 ALA A N 1
ATOM 1280 C CA . ALA A 1 171 ? 15.840 -17.971 -10.404 1.00 75.56 171 ALA A CA 1
ATOM 1281 C C . ALA A 1 171 ? 15.617 -19.335 -9.732 1.00 75.56 171 ALA A C 1
ATOM 1283 O O . ALA A 1 171 ? 15.501 -19.389 -8.502 1.00 75.56 171 ALA A O 1
ATOM 1284 N N . SER A 1 172 ? 15.539 -20.436 -10.489 1.00 78.62 172 SER A N 1
ATOM 1285 C CA . SER A 1 172 ? 15.207 -21.768 -9.965 1.00 78.62 172 SER A CA 1
ATOM 1286 C C . SER A 1 172 ? 16.119 -22.218 -8.818 1.00 78.62 172 SER A C 1
ATOM 1288 O O . SER A 1 172 ? 15.584 -22.706 -7.815 1.00 78.62 172 SER A O 1
ATOM 1290 N N . PRO A 1 173 ? 17.451 -22.010 -8.857 1.00 83.31 173 PRO A N 1
ATOM 1291 C CA . PRO A 1 173 ? 18.332 -22.362 -7.744 1.00 83.31 173 PRO A CA 1
ATOM 1292 C C . PRO A 1 173 ? 18.035 -21.553 -6.474 1.00 83.31 173 PRO A C 1
ATOM 1294 O O . PRO A 1 173 ? 17.994 -22.107 -5.372 1.00 83.31 173 PRO A O 1
ATOM 1297 N N . ILE A 1 174 ? 17.762 -20.252 -6.622 1.00 79.88 174 ILE A N 1
ATOM 1298 C CA . ILE A 1 174 ? 17.439 -19.352 -5.504 1.00 79.88 174 ILE A CA 1
ATOM 1299 C C . ILE A 1 174 ? 16.095 -19.748 -4.891 1.00 79.88 174 ILE A C 1
ATOM 1301 O O . ILE A 1 174 ? 15.996 -19.930 -3.679 1.00 79.88 174 ILE A O 1
ATOM 1305 N N . ILE A 1 175 ? 15.069 -19.943 -5.723 1.00 78.38 175 ILE A N 1
ATOM 1306 C CA . ILE A 1 175 ? 13.727 -20.344 -5.284 1.00 78.38 175 ILE A CA 1
ATOM 1307 C C . ILE A 1 175 ? 13.777 -21.705 -4.585 1.00 78.38 175 ILE A C 1
ATOM 1309 O O . ILE A 1 175 ? 13.152 -21.884 -3.540 1.00 78.38 175 ILE A O 1
ATOM 1313 N N . THR A 1 176 ? 14.530 -22.661 -5.129 1.00 83.81 176 THR A N 1
ATOM 1314 C CA . THR A 1 176 ? 14.695 -23.994 -4.531 1.00 83.81 176 THR A CA 1
ATOM 1315 C C . THR A 1 176 ? 15.371 -23.897 -3.168 1.00 83.81 176 THR A C 1
ATOM 1317 O O . THR A 1 176 ? 14.883 -24.475 -2.197 1.00 83.81 176 THR A O 1
ATOM 1320 N N . THR A 1 177 ? 16.432 -23.096 -3.063 1.00 86.12 177 THR A N 1
ATOM 1321 C CA . THR A 1 177 ? 17.131 -22.854 -1.795 1.00 86.12 177 THR A CA 1
ATOM 1322 C C . THR A 1 177 ? 16.215 -22.193 -0.765 1.00 86.12 177 THR A C 1
ATOM 1324 O O . THR A 1 177 ? 16.149 -22.644 0.377 1.00 86.12 177 THR A O 1
ATOM 1327 N N . LEU A 1 178 ? 15.444 -21.176 -1.165 1.00 81.81 178 LEU A N 1
ATOM 1328 C CA . LEU A 1 178 ? 14.477 -20.505 -0.292 1.00 81.81 178 LEU A CA 1
ATOM 1329 C C . LEU A 1 178 ? 13.368 -21.449 0.183 1.00 81.81 178 LEU A C 1
ATOM 1331 O O . LEU A 1 178 ? 12.997 -21.403 1.354 1.00 81.81 178 LEU A O 1
ATOM 1335 N N . LYS A 1 179 ? 12.857 -22.327 -0.690 1.00 79.94 179 LYS A N 1
ATOM 1336 C CA . LYS A 1 179 ? 11.870 -23.351 -0.312 1.00 79.94 179 LYS A CA 1
ATOM 1337 C C . LYS A 1 179 ? 12.432 -24.297 0.747 1.00 79.94 179 LYS A C 1
ATOM 1339 O O . LYS A 1 179 ? 11.778 -24.516 1.764 1.00 79.94 179 LYS A O 1
ATOM 1344 N N . TRP A 1 180 ? 13.644 -24.815 0.544 1.00 89.88 180 TRP A N 1
ATOM 1345 C CA . TRP A 1 180 ? 14.296 -25.694 1.519 1.00 89.88 180 TRP A CA 1
ATOM 1346 C C . TRP A 1 180 ? 14.582 -24.987 2.842 1.00 89.88 180 TRP A C 1
ATOM 1348 O O . TRP A 1 180 ? 14.328 -25.555 3.903 1.00 89.88 180 TRP A O 1
ATOM 1358 N N . LEU A 1 181 ? 15.029 -23.732 2.790 1.00 88.19 181 LEU A N 1
ATOM 1359 C CA . LEU A 1 181 ? 15.235 -22.908 3.977 1.00 88.19 181 LEU A CA 1
ATOM 1360 C C . LEU A 1 181 ? 13.921 -22.697 4.745 1.00 88.19 181 LEU A C 1
ATOM 1362 O O . LEU A 1 181 ? 13.890 -22.865 5.960 1.00 88.19 181 LEU A O 1
ATOM 1366 N N . ALA A 1 182 ? 12.825 -22.383 4.051 1.00 81.00 182 ALA A N 1
ATOM 1367 C CA . ALA A 1 182 ? 11.513 -22.215 4.669 1.00 81.00 182 ALA A CA 1
ATOM 1368 C C . ALA A 1 182 ? 11.027 -23.510 5.338 1.00 81.00 182 ALA A C 1
ATOM 1370 O O . ALA A 1 182 ? 10.588 -23.474 6.486 1.00 81.00 182 ALA A O 1
ATOM 1371 N N . ILE A 1 183 ? 11.163 -24.657 4.664 1.00 86.00 183 ILE A N 1
ATOM 1372 C CA . ILE A 1 183 ? 10.831 -25.972 5.236 1.00 86.00 183 ILE A CA 1
ATOM 1373 C C . ILE A 1 183 ? 11.666 -26.238 6.495 1.00 86.00 183 ILE A C 1
ATOM 1375 O O . ILE A 1 183 ? 11.115 -26.636 7.521 1.00 86.00 183 ILE A O 1
ATOM 1379 N N . ALA A 1 184 ? 12.974 -25.970 6.450 1.00 87.12 184 ALA A N 1
ATOM 1380 C CA . ALA A 1 184 ? 13.858 -26.140 7.599 1.00 87.12 184 ALA A CA 1
ATOM 1381 C C . ALA A 1 184 ? 13.458 -25.230 8.773 1.00 87.12 184 ALA A C 1
ATOM 1383 O O . ALA A 1 184 ? 13.375 -25.694 9.909 1.00 87.12 184 ALA A O 1
ATOM 1384 N N . LEU A 1 185 ? 13.142 -23.959 8.511 1.00 85.19 185 LEU A N 1
ATOM 1385 C CA . LEU A 1 185 ? 12.688 -23.013 9.534 1.00 85.19 185 LEU A CA 1
ATOM 1386 C C . LEU A 1 185 ? 11.354 -23.435 10.161 1.00 85.19 185 LEU A C 1
ATOM 1388 O O . LEU A 1 185 ? 11.199 -23.344 11.380 1.00 85.19 185 LEU A O 1
ATOM 1392 N N . ILE A 1 186 ? 10.414 -23.944 9.360 1.00 83.31 186 ILE A N 1
ATOM 1393 C CA . ILE A 1 186 ? 9.148 -24.499 9.860 1.00 83.31 186 ILE A CA 1
ATOM 1394 C C . ILE A 1 186 ? 9.423 -25.719 10.749 1.00 83.31 186 ILE A C 1
ATOM 1396 O O . ILE A 1 186 ? 8.897 -25.792 11.859 1.00 83.31 186 ILE A O 1
ATOM 1400 N N . ALA A 1 187 ? 10.286 -26.643 10.318 1.00 84.38 187 ALA A N 1
ATOM 1401 C CA . ALA A 1 187 ? 10.646 -27.825 11.102 1.00 84.38 187 ALA A CA 1
ATOM 1402 C C . ALA A 1 187 ? 11.302 -27.455 12.445 1.00 84.38 187 ALA A C 1
ATOM 1404 O O . ALA A 1 187 ? 10.934 -28.003 13.487 1.00 84.38 187 ALA A O 1
ATOM 1405 N N . VAL A 1 188 ? 12.216 -26.479 12.444 1.00 87.31 188 VAL A N 1
ATOM 1406 C CA . VAL A 1 188 ? 12.837 -25.943 13.666 1.00 87.31 188 VAL A CA 1
ATOM 1407 C C . VAL A 1 188 ? 11.791 -25.292 14.571 1.00 87.31 188 VAL A C 1
ATOM 1409 O O . VAL A 1 188 ? 11.781 -25.557 15.771 1.00 87.31 188 VAL A O 1
ATOM 1412 N N . SER A 1 189 ? 10.883 -24.485 14.018 1.00 77.31 189 SER A N 1
ATOM 1413 C CA . SER A 1 189 ? 9.805 -23.844 14.782 1.00 77.31 189 SER A CA 1
ATOM 1414 C C . SER A 1 189 ? 8.907 -24.875 15.477 1.00 77.31 189 SER A C 1
ATOM 1416 O O . SER A 1 189 ? 8.639 -24.753 16.675 1.00 77.31 189 SER A O 1
ATOM 1418 N N . VAL A 1 190 ? 8.526 -25.945 14.770 1.00 83.62 190 VAL A N 1
ATOM 1419 C CA . VAL A 1 190 ? 7.739 -27.058 15.327 1.00 83.62 190 VAL A CA 1
ATOM 1420 C C . VAL A 1 190 ? 8.511 -27.790 16.428 1.00 83.62 190 VAL A C 1
ATOM 1422 O O . VAL A 1 190 ? 7.956 -28.043 17.498 1.00 83.62 190 VAL A O 1
ATOM 1425 N N . ALA A 1 191 ? 9.796 -28.089 16.215 1.00 83.56 191 ALA A N 1
ATOM 1426 C CA . ALA A 1 191 ? 10.629 -28.775 17.203 1.00 83.56 191 ALA A CA 1
ATOM 1427 C C . ALA A 1 191 ? 10.825 -27.942 18.483 1.00 83.56 191 ALA A C 1
ATOM 1429 O O . ALA A 1 191 ? 10.677 -28.459 19.592 1.00 83.56 191 ALA A O 1
ATOM 1430 N N . VAL A 1 192 ? 11.099 -26.641 18.345 1.00 84.94 192 VAL A N 1
ATOM 1431 C CA . VAL A 1 192 ? 11.215 -25.712 19.479 1.00 84.94 192 VAL A CA 1
ATOM 1432 C C . VAL A 1 192 ? 9.881 -25.585 20.217 1.00 84.94 192 VAL A C 1
ATOM 1434 O O . VAL A 1 192 ? 9.863 -25.641 21.448 1.00 84.94 192 VAL A O 1
ATOM 1437 N N . GLY A 1 193 ? 8.763 -25.485 19.492 1.00 75.94 193 GLY A N 1
ATOM 1438 C CA . GLY A 1 193 ? 7.422 -25.457 20.082 1.00 75.94 193 GLY A CA 1
ATOM 1439 C C . GLY A 1 193 ? 7.102 -26.721 20.890 1.00 75.94 193 GLY A C 1
ATOM 1440 O O . GLY A 1 193 ? 6.639 -26.627 22.029 1.00 75.94 193 GLY A O 1
ATOM 1441 N N . ALA A 1 194 ? 7.433 -27.899 20.356 1.00 77.12 194 ALA A N 1
ATOM 1442 C CA . ALA A 1 194 ? 7.250 -29.178 21.044 1.00 77.12 194 ALA A CA 1
ATOM 1443 C C . ALA A 1 194 ? 8.128 -29.300 22.306 1.00 77.12 194 ALA A C 1
ATOM 1445 O O . ALA A 1 194 ? 7.671 -29.777 23.348 1.00 77.12 194 ALA A O 1
ATOM 1446 N N . LEU A 1 195 ? 9.377 -28.823 22.247 1.00 77.56 195 LEU A N 1
ATOM 1447 C CA . LEU A 1 195 ? 10.282 -28.786 23.401 1.00 77.56 195 LEU A CA 1
ATOM 1448 C C . LEU A 1 195 ? 9.786 -27.837 24.501 1.00 77.56 195 LEU A C 1
ATOM 1450 O O . LEU A 1 195 ? 9.916 -28.146 25.685 1.00 77.56 195 LEU A O 1
ATOM 1454 N N . GLN A 1 196 ? 9.202 -26.695 24.133 1.00 74.88 196 GLN A N 1
ATOM 1455 C CA . GLN A 1 196 ? 8.624 -25.753 25.094 1.00 74.88 196 GLN A CA 1
ATOM 1456 C C . GLN A 1 196 ? 7.346 -26.291 25.749 1.00 74.88 196 GLN A C 1
ATOM 1458 O O . GLN A 1 196 ? 7.158 -26.077 26.946 1.00 74.88 196 GLN A O 1
ATOM 1463 N N . GLN A 1 197 ? 6.497 -27.016 25.013 1.00 68.12 197 GLN A N 1
ATOM 1464 C CA . GLN A 1 197 ? 5.325 -27.687 25.592 1.00 68.12 197 GLN A CA 1
ATOM 1465 C C . GLN A 1 197 ? 5.725 -28.758 26.611 1.00 68.12 197 GLN A C 1
ATOM 1467 O O . GLN A 1 197 ? 5.169 -28.776 27.704 1.00 68.12 197 GLN A O 1
ATOM 1472 N N . ARG A 1 198 ? 6.742 -29.576 26.307 1.00 66.88 198 ARG A N 1
ATOM 1473 C CA . ARG A 1 198 ? 7.260 -30.598 27.238 1.00 66.88 198 ARG A CA 1
ATOM 1474 C C . ARG A 1 198 ? 7.888 -30.032 28.513 1.00 66.88 198 ARG A C 1
ATOM 1476 O O . ARG A 1 198 ? 7.939 -30.732 29.509 1.00 66.88 198 ARG A O 1
ATOM 1483 N N . LYS A 1 199 ? 8.390 -28.793 28.494 1.00 64.94 199 LYS A N 1
ATOM 1484 C CA . LYS A 1 199 ? 8.909 -28.114 29.698 1.00 64.94 199 LYS A CA 1
ATOM 1485 C C . LYS A 1 199 ? 7.811 -27.492 30.569 1.00 64.94 199 LYS A C 1
ATOM 1487 O O . LYS A 1 199 ? 8.112 -27.036 31.666 1.00 64.94 199 LYS A O 1
ATOM 1492 N N . ARG A 1 200 ? 6.582 -27.386 30.053 1.00 57.44 200 ARG A N 1
ATOM 1493 C CA . ARG A 1 200 ? 5.421 -26.807 30.750 1.00 57.44 200 ARG A CA 1
ATOM 1494 C C . ARG A 1 200 ? 4.438 -27.865 31.269 1.00 57.44 200 ARG A C 1
ATOM 1496 O O . ARG A 1 200 ? 3.531 -27.491 32.005 1.00 57.44 200 ARG A O 1
ATOM 1503 N N . SER A 1 201 ? 4.604 -29.126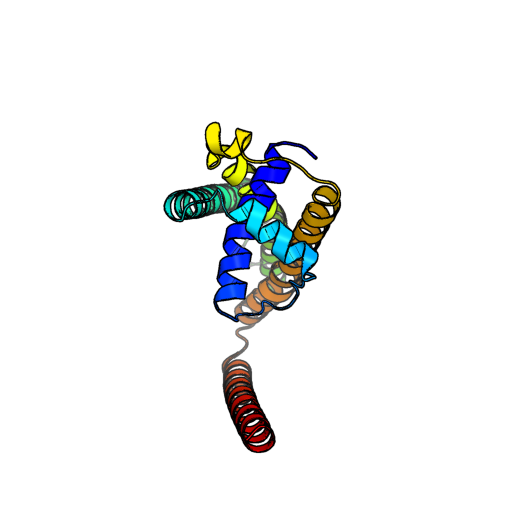 30.867 1.00 49.59 201 SER A N 1
ATOM 1504 C CA . SER A 1 201 ? 3.958 -30.315 31.445 1.00 49.59 201 SER A CA 1
ATOM 1505 C C . SER A 1 201 ? 4.832 -30.919 32.531 1.00 49.59 201 SER A C 1
ATOM 1507 O O . SER A 1 201 ? 4.278 -31.313 33.572 1.00 49.59 201 SER A O 1
#

Radius of gyration: 21.47 Å; chains: 1; bounding box: 43×45×63 Å

Foldseek 3Di:
DDLLLLLLLLLVLLVVLVCVVVVHDDPLDDDDPVLNVVSCLSPVLPDPVLSVQLVVQLVVQLVVLLVCLCVVPLVVCCCVVCVPVVPDQLLVNLVSVLVSQLVSQLVSNVVSSSVSSVVSADPVSSVSRDDDPCSVVSSVSVVVSSNVVSCCCSVPVSSVVSVCVSVVPPCPVVVVVVVVVVVVVVVVVVVVVVVVVVVVD

Sequence (201 aa):
MTSGALARLAFWARGMTAIKDGRMEWPGFSYTDAEWARMRVLAAPIGAGRYQLFTWVNAAIFIAIAALGIVCVFLPLATLLFPVPAETSALKFSALLAACAFLIIGLGLPISMRLSSALAISREMRAGLVGEAGDEALAAKVSWQINRIMLVMCGLLVPGILLFIAYDIDASPIITTLKWLAIALIAVSVAVGALQQRKRS

pLDDT: mean 87.75, std 7.03, range [49.59, 96.5]